Protein AF-G0U654-F1 (afdb_monomer)

Secondary structure (DSSP, 8-state):
--HHHHHHHHHHHHHHHHHHHHHEEE-TTS-EEEHHHHHHHHHHHHHHHHHHHHHHS-PPPPHHHHHHHHHHHTHHHHHHHHHHHHHHHTTTT------PPPHHHHTS-HHHHHHHHHHHHHHHHHHHHHHHHHHSSPPPTTGGGGGHHHHHHHHHHHHHHHHT------------------------------------------------PPP---PPP----------------------------------------SS--GGGS-HHHHHHHHHHHHHHHHHHHHHHHHHHSS---TTGGGGGHHHHHHHHHHHHHHHHHHHHHTTSSSS--------------

Mean predicted aligned error: 18.63 Å

InterPro domains:
  IPR039102 Protein FAM13 [PTHR15904] (139-322)
  IPR059029 FAM13A-like domain [PF26116] (269-322)

Foldseek 3Di:
DPPVVVVVVVVVVVVVVVVQVVQWDQDPVRDTDGPVVVVVVVVVVVVVVVVCCVVPNDDDQALVNLLVVLCVVCVPVLVQQVVQVVVCVVVVPDPPPDPDQRPSCPPPDLVRLVVVLVVLVVSVVVSQVSVCVVPVDGDDPVNCVSVVSSVVSSVSSVVVNVVPPPDDDPPPPPPDDDDDDDDDDDDDDDDDDDDDDDDDDDDPDPDDDPDDDDDDDDDDDDDDDDDDDDDDDDDDDDDPPPPPPDPPPPPPVPPVVVPLDPDDQLLNDDLVRLVVSLVSLVVVVVVLQVVCCVVPVDGDDPVNCPVVVVSVVSNVRSVVSNVVVVVVVVPPPPPPPPDDDDPDDDDDD

Organism: Trypanosoma vivax (strain Y486) (NCBI:txid1055687)

Structure (mmCIF, N/CA/C/O backbone):
data_AF-G0U654-F1
#
_entry.id   AF-G0U654-F1
#
loop_
_atom_site.group_PDB
_atom_site.id
_atom_site.type_symbol
_atom_site.label_atom_id
_atom_site.label_alt_id
_atom_site.label_comp_id
_atom_site.label_asym_id
_atom_site.label_entity_id
_atom_site.label_seq_id
_atom_site.pdbx_PDB_ins_code
_atom_site.Cartn_x
_atom_site.Cartn_y
_atom_site.Cartn_z
_atom_site.occupancy
_atom_site.B_iso_or_equiv
_atom_site.auth_seq_id
_atom_site.auth_comp_id
_atom_site.auth_asym_id
_atom_site.auth_atom_id
_atom_site.pdbx_PDB_model_num
ATOM 1 N N . MET A 1 1 ? -25.735 0.071 78.508 1.00 72.62 1 MET A N 1
ATOM 2 C CA . MET A 1 1 ? -25.720 -0.246 77.071 1.00 72.62 1 MET A CA 1
ATOM 3 C C . MET A 1 1 ? -25.453 -1.723 76.977 1.00 72.62 1 MET A C 1
ATOM 5 O O . MET A 1 1 ? -24.446 -2.158 77.528 1.00 72.62 1 MET A O 1
ATOM 9 N N . ASP A 1 2 ? -26.394 -2.468 76.415 1.00 95.44 2 ASP A N 1
ATOM 10 C CA . ASP A 1 2 ? -26.222 -3.896 76.178 1.00 95.44 2 ASP A CA 1
ATOM 11 C C . ASP A 1 2 ? -25.127 -4.071 75.104 1.00 95.44 2 ASP A C 1
ATOM 13 O O . ASP A 1 2 ? -25.149 -3.337 74.108 1.00 95.44 2 ASP A O 1
ATOM 17 N N . PRO A 1 3 ? -24.110 -4.930 75.293 1.00 93.69 3 PRO A N 1
ATOM 18 C CA . PRO A 1 3 ? -23.119 -5.213 74.251 1.00 93.69 3 PRO A CA 1
ATOM 19 C C . PRO A 1 3 ? -23.750 -5.625 72.913 1.00 93.69 3 PRO A C 1
ATOM 21 O O . PRO A 1 3 ? -23.197 -5.293 71.862 1.00 93.69 3 PRO A O 1
ATOM 24 N N . ASP A 1 4 ? -24.915 -6.274 72.942 1.00 95.12 4 ASP A N 1
ATOM 25 C CA . ASP A 1 4 ? -25.627 -6.680 71.732 1.00 95.12 4 ASP A CA 1
ATOM 26 C C . ASP A 1 4 ? -26.162 -5.467 70.950 1.00 95.12 4 ASP A C 1
ATOM 28 O O . ASP A 1 4 ? -26.005 -5.404 69.729 1.00 95.12 4 ASP A O 1
ATOM 32 N N . ASP A 1 5 ? -26.680 -4.441 71.635 1.00 95.88 5 ASP A N 1
ATOM 33 C CA . ASP A 1 5 ? -27.145 -3.199 70.998 1.00 95.88 5 ASP A CA 1
ATOM 34 C C . ASP A 1 5 ? -25.999 -2.451 70.297 1.00 95.88 5 ASP A C 1
ATOM 36 O O . ASP A 1 5 ? -26.171 -1.920 69.196 1.00 95.88 5 ASP A O 1
ATOM 40 N N . LEU A 1 6 ? -24.805 -2.437 70.905 1.00 95.88 6 LEU A N 1
ATOM 41 C CA . LEU A 1 6 ? -23.610 -1.828 70.310 1.00 95.88 6 LEU A CA 1
ATOM 42 C C . LEU A 1 6 ? -23.158 -2.577 69.051 1.00 95.88 6 LEU A C 1
ATOM 44 O O . LEU A 1 6 ? -22.754 -1.944 68.073 1.00 95.88 6 LEU A O 1
ATOM 48 N N . LEU A 1 7 ? -23.246 -3.910 69.054 1.00 96.44 7 LEU A N 1
ATOM 49 C CA . LEU A 1 7 ? -22.912 -4.732 67.894 1.00 96.44 7 LEU A CA 1
ATOM 50 C C . LEU A 1 7 ? -23.903 -4.502 66.747 1.00 96.44 7 LEU A C 1
ATOM 52 O O . LEU A 1 7 ? -23.478 -4.291 65.610 1.00 96.44 7 LEU A O 1
ATOM 56 N N . PHE A 1 8 ? -25.208 -4.486 67.035 1.00 96.94 8 PHE A N 1
ATOM 57 C CA . PHE A 1 8 ? -26.237 -4.185 66.037 1.00 96.94 8 PHE A CA 1
ATOM 58 C C . PHE A 1 8 ? -26.074 -2.777 65.458 1.00 96.94 8 PHE A C 1
ATOM 60 O O . PHE A 1 8 ? -26.167 -2.598 64.242 1.00 96.94 8 PHE A O 1
ATOM 67 N N . GLN A 1 9 ? -25.763 -1.787 66.297 1.00 96.44 9 GLN A N 1
ATOM 68 C CA . GLN A 1 9 ? -25.509 -0.421 65.846 1.00 96.44 9 GLN A CA 1
ATOM 69 C C . GLN A 1 9 ? -24.265 -0.332 64.950 1.00 96.44 9 GLN A C 1
ATOM 71 O O . GLN A 1 9 ? -24.316 0.301 63.894 1.00 96.44 9 GLN A O 1
ATOM 76 N N . ALA A 1 10 ? -23.164 -0.986 65.329 1.00 96.69 10 ALA A N 1
ATOM 77 C CA . ALA A 1 10 ? -21.945 -1.026 64.523 1.00 96.69 10 ALA A CA 1
ATOM 78 C C . ALA A 1 10 ? -22.170 -1.736 63.177 1.00 96.69 10 ALA A C 1
ATOM 80 O O . ALA A 1 10 ? -21.691 -1.275 62.136 1.00 96.69 10 ALA A O 1
ATOM 81 N N . ALA A 1 11 ? -22.940 -2.827 63.173 1.00 96.69 11 ALA A N 1
ATOM 82 C CA . ALA A 1 11 ? -23.316 -3.534 61.954 1.00 96.69 11 ALA A CA 1
ATOM 83 C C . ALA A 1 11 ? -24.163 -2.650 61.025 1.00 96.69 11 ALA A C 1
ATOM 85 O O . ALA A 1 11 ? -23.853 -2.551 59.838 1.00 96.69 11 ALA A O 1
ATOM 86 N N . ALA A 1 12 ? -25.169 -1.949 61.558 1.00 96.56 12 ALA A N 1
ATOM 87 C CA . ALA A 1 12 ? -26.004 -1.030 60.783 1.00 96.56 12 ALA A CA 1
ATOM 88 C C . ALA A 1 12 ? -25.178 0.101 60.146 1.00 96.56 12 ALA A C 1
ATOM 90 O O . ALA A 1 12 ? -25.258 0.320 58.940 1.00 96.56 12 ALA A O 1
ATOM 91 N N . GLN A 1 13 ? -24.297 0.744 60.921 1.00 96.94 13 GLN A N 1
ATOM 92 C CA . GLN A 1 13 ? -23.394 1.786 60.410 1.00 96.94 13 GLN A CA 1
ATOM 93 C C . GLN A 1 13 ? -22.459 1.265 59.313 1.00 96.94 13 GLN A C 1
ATOM 95 O O . GLN A 1 13 ? -22.188 1.964 58.337 1.00 96.94 13 GLN A O 1
ATOM 100 N N . THR A 1 14 ? -21.979 0.028 59.453 1.00 96.50 14 THR A N 1
ATOM 101 C CA . THR A 1 14 ? -21.130 -0.611 58.442 1.00 96.50 14 THR A CA 1
ATOM 102 C C . THR A 1 14 ? -21.908 -0.872 57.152 1.00 96.50 14 THR A C 1
ATOM 104 O O . THR A 1 14 ? -21.392 -0.606 56.068 1.00 96.50 14 THR A O 1
ATOM 107 N N . ILE A 1 15 ? -23.155 -1.343 57.242 1.00 97.25 15 ILE A N 1
ATOM 108 C CA . ILE A 1 15 ? -24.023 -1.573 56.076 1.00 97.25 15 ILE A CA 1
ATOM 109 C C . ILE A 1 15 ? -24.313 -0.259 55.343 1.00 97.25 15 ILE A C 1
ATOM 111 O O . ILE A 1 15 ? -24.215 -0.218 54.113 1.00 97.25 15 ILE A O 1
ATOM 115 N N . ASP A 1 16 ? -24.601 0.819 56.071 1.00 96.88 16 ASP A N 1
ATOM 116 C CA . ASP A 1 16 ? -24.837 2.142 55.484 1.00 96.88 16 ASP A CA 1
ATOM 117 C C . ASP A 1 16 ? -23.575 2.683 54.797 1.00 96.88 16 ASP A C 1
ATOM 119 O O . ASP A 1 16 ? -23.632 3.134 53.649 1.00 96.88 16 ASP A O 1
ATOM 123 N N . ALA A 1 17 ? -22.412 2.566 55.448 1.00 95.06 17 ALA A N 1
ATOM 124 C CA . ALA A 1 17 ? -21.131 2.975 54.874 1.00 95.06 17 ALA A CA 1
ATOM 125 C C . ALA A 1 17 ? -20.788 2.183 53.599 1.00 95.06 17 ALA A C 1
ATOM 127 O O . ALA A 1 17 ? -20.350 2.759 52.597 1.00 95.06 17 ALA A O 1
ATOM 128 N N . LEU A 1 18 ? -21.035 0.868 53.597 1.00 96.06 18 LEU A N 1
ATOM 129 C CA . LEU A 1 18 ? -20.833 0.018 52.424 1.00 96.06 18 LEU A CA 1
ATOM 130 C C . LEU A 1 18 ? -21.793 0.397 51.292 1.00 96.06 18 LEU A C 1
ATOM 132 O O . LEU A 1 18 ? -21.342 0.604 50.165 1.00 96.06 18 LEU A O 1
ATOM 136 N N . SER A 1 19 ? -23.081 0.573 51.587 1.00 96.06 19 SER A N 1
ATOM 137 C CA . SER A 1 19 ? -24.102 0.981 50.610 1.00 96.06 19 SER A CA 1
ATOM 138 C C . SER A 1 19 ? -23.785 2.346 49.984 1.00 96.06 19 SER A C 1
ATOM 140 O O . SER A 1 19 ? -23.937 2.550 48.774 1.00 96.06 19 SER A O 1
ATOM 142 N N . PHE A 1 20 ? -23.255 3.277 50.781 1.00 95.06 20 PHE A N 1
ATOM 143 C CA . PHE A 1 20 ? -22.772 4.564 50.293 1.00 95.06 20 PHE A CA 1
ATOM 144 C C . PHE A 1 20 ? -21.580 4.403 49.340 1.00 95.06 20 PHE A C 1
ATOM 146 O O . PHE A 1 20 ? -21.608 4.928 48.229 1.00 95.06 20 PHE A O 1
ATOM 153 N N . SER A 1 21 ? -20.565 3.615 49.710 1.00 94.25 21 SER A N 1
ATOM 154 C CA . SER A 1 21 ? -19.377 3.374 48.868 1.00 94.25 21 SER A CA 1
ATOM 155 C C . SER A 1 21 ? -19.665 2.605 47.564 1.00 94.25 21 SER A C 1
ATOM 157 O O . SER A 1 21 ? -18.920 2.712 46.581 1.00 94.25 21 SER A O 1
ATOM 159 N N . GLN A 1 22 ? -20.766 1.848 47.525 1.00 95.69 22 GLN A N 1
ATOM 160 C CA . GLN A 1 22 ? -21.249 1.177 46.316 1.00 95.69 22 GLN A CA 1
ATOM 161 C C . GLN A 1 22 ? -21.843 2.155 45.305 1.00 95.69 22 GLN A C 1
ATOM 163 O O . GLN A 1 22 ? -21.740 1.923 44.105 1.00 95.69 22 GLN A O 1
ATOM 168 N N . THR A 1 23 ? -22.452 3.244 45.770 1.00 96.00 23 THR A N 1
ATOM 169 C CA . THR A 1 23 ? -23.161 4.212 44.921 1.00 96.00 23 THR A CA 1
ATOM 170 C C . THR A 1 23 ? -22.378 5.498 44.697 1.00 96.00 23 THR A C 1
ATOM 172 O O . THR A 1 23 ? -22.639 6.201 43.722 1.00 96.00 23 THR A O 1
ATOM 175 N N . HIS A 1 24 ? -21.394 5.788 45.548 1.00 97.75 24 HIS A N 1
ATOM 176 C CA . HIS A 1 24 ? -20.594 7.003 45.509 1.00 97.75 24 HIS A CA 1
ATOM 177 C C . HIS A 1 24 ? -19.100 6.699 45.393 1.00 97.75 24 HIS A C 1
ATOM 179 O O . HIS A 1 24 ? -18.612 5.640 45.788 1.00 97.75 24 HIS A O 1
ATOM 185 N N . VAL A 1 25 ? -18.365 7.651 44.832 1.00 96.19 25 VAL A N 1
ATOM 186 C CA . VAL A 1 25 ? -16.904 7.706 44.860 1.00 96.19 25 VAL A CA 1
ATOM 187 C C . VAL A 1 25 ? -16.527 8.961 45.622 1.00 96.19 25 VAL A C 1
ATOM 189 O O . VAL A 1 25 ? -17.052 10.037 45.340 1.00 96.19 25 VAL A O 1
ATOM 192 N N . ILE A 1 26 ? -15.633 8.807 46.592 1.00 95.69 26 ILE A N 1
ATOM 193 C CA . ILE A 1 26 ? -15.084 9.920 47.359 1.00 95.69 26 ILE A CA 1
ATOM 194 C C . ILE A 1 26 ? -13.806 10.370 46.650 1.00 95.69 26 ILE A C 1
ATOM 196 O O . ILE A 1 26 ? -12.918 9.554 46.400 1.00 95.69 26 ILE A O 1
ATOM 200 N N . ASP A 1 27 ? -13.737 11.642 46.265 1.00 95.38 27 ASP A N 1
ATOM 201 C CA . ASP A 1 27 ? -12.539 12.217 45.653 1.00 95.38 27 ASP A CA 1
ATOM 202 C C . ASP A 1 27 ? -11.467 12.582 46.699 1.00 95.38 27 ASP A C 1
ATOM 204 O O . ASP A 1 27 ? -11.635 12.383 47.904 1.00 95.38 27 ASP A O 1
ATOM 208 N N . ARG A 1 28 ? -10.322 13.102 46.236 1.00 95.19 28 ARG A N 1
ATOM 209 C CA . ARG A 1 28 ? -9.209 13.502 47.118 1.00 95.19 28 ARG A CA 1
ATOM 210 C C . ARG A 1 28 ? -9.560 14.663 48.056 1.00 95.19 28 ARG A C 1
ATOM 212 O O . ARG A 1 28 ? -8.890 14.817 49.071 1.00 95.19 28 ARG A O 1
ATOM 219 N N . ASP A 1 29 ? -10.608 15.421 47.742 1.00 96.31 29 ASP A N 1
ATOM 220 C CA . ASP A 1 29 ? -11.112 16.532 48.552 1.00 96.31 29 ASP A CA 1
ATOM 221 C C . ASP A 1 29 ? -12.253 16.081 49.481 1.00 96.31 29 ASP A C 1
ATOM 223 O O . ASP A 1 29 ? -12.979 16.909 50.036 1.00 96.31 29 ASP A O 1
ATOM 227 N N . PHE A 1 30 ? -12.419 14.763 49.653 1.00 94.50 30 PHE A N 1
ATOM 228 C CA . PHE A 1 30 ? -13.460 14.126 50.458 1.00 94.50 30 PHE A CA 1
ATOM 229 C C . PHE A 1 30 ? -14.892 14.464 50.015 1.00 94.50 30 PHE A C 1
ATOM 231 O O . PHE A 1 30 ? -15.836 14.346 50.799 1.00 94.50 30 PHE A O 1
ATOM 238 N N . ARG A 1 31 ? -15.095 14.856 48.752 1.00 94.81 31 ARG A N 1
ATOM 239 C CA . ARG A 1 31 ? -16.432 15.060 48.186 1.00 94.81 31 ARG A CA 1
ATOM 240 C C . ARG A 1 31 ? -16.940 13.746 47.622 1.00 94.81 31 ARG A C 1
ATOM 242 O O . ARG A 1 31 ? -16.239 13.050 46.890 1.00 94.81 31 ARG A O 1
ATOM 249 N N . ALA A 1 32 ? -18.182 13.419 47.948 1.00 95.56 32 ALA A N 1
ATOM 250 C CA . ALA A 1 32 ? -18.843 12.243 47.416 1.00 95.56 32 ALA A CA 1
ATOM 251 C C . ALA A 1 32 ? -19.591 12.580 46.127 1.00 95.56 32 ALA A C 1
ATOM 253 O O . ALA A 1 32 ? -20.461 13.451 46.108 1.00 95.56 32 ALA A O 1
ATOM 254 N N . HIS A 1 33 ? -19.287 11.844 45.066 1.00 96.50 33 HIS A N 1
ATOM 255 C CA . HIS A 1 33 ? -19.972 11.935 43.781 1.00 96.50 33 HIS A CA 1
ATOM 256 C C . HIS A 1 33 ? -20.696 10.629 43.505 1.00 96.50 33 HIS A C 1
ATOM 258 O O . HIS A 1 33 ? -20.122 9.558 43.696 1.00 96.50 33 HIS A O 1
ATOM 264 N N . SER A 1 34 ? -21.932 10.696 43.015 1.00 97.06 34 SER A N 1
ATOM 265 C CA . SER A 1 34 ? -22.626 9.493 42.551 1.00 97.06 34 SER A CA 1
ATOM 266 C C . SER A 1 34 ? -21.844 8.850 41.401 1.00 97.06 34 SER A C 1
ATOM 268 O O . SER A 1 34 ? -21.460 9.526 40.440 1.00 97.06 34 SER A O 1
ATOM 270 N N . ARG A 1 35 ? -21.633 7.532 41.471 1.00 95.75 35 ARG A N 1
ATOM 271 C CA . ARG A 1 35 ? -20.994 6.743 40.408 1.00 95.75 35 ARG A CA 1
ATOM 272 C C . ARG A 1 35 ? -21.697 6.923 39.069 1.00 95.75 35 ARG A C 1
ATOM 274 O O . ARG A 1 35 ? -21.021 7.097 38.064 1.00 95.75 35 ARG A O 1
ATOM 281 N N . ALA A 1 36 ? -23.029 6.993 39.070 1.00 94.44 36 ALA A N 1
ATOM 282 C CA . ALA A 1 36 ? -23.814 7.217 37.858 1.00 94.44 36 ALA A CA 1
ATOM 283 C C . ALA A 1 36 ? -23.439 8.537 37.161 1.00 94.44 36 ALA A C 1
ATOM 285 O O . ALA A 1 36 ? -23.290 8.578 35.941 1.00 94.44 36 ALA A O 1
ATOM 286 N N . THR A 1 37 ? -23.216 9.604 37.934 1.00 95.81 37 THR A N 1
ATOM 287 C CA . THR A 1 37 ? -22.768 10.897 37.401 1.00 95.81 37 THR A CA 1
ATOM 288 C C . THR A 1 37 ? -21.361 10.795 36.816 1.00 95.81 37 THR A C 1
ATOM 290 O O . THR A 1 37 ? -21.130 11.261 35.702 1.00 95.81 37 THR A O 1
ATOM 293 N N . ILE A 1 38 ? -20.426 10.147 37.521 1.00 95.44 38 ILE A N 1
ATOM 294 C CA . ILE A 1 38 ? -19.055 9.940 37.025 1.00 95.44 38 ILE A CA 1
ATOM 295 C C . ILE A 1 38 ? -19.066 9.145 35.716 1.00 95.44 38 ILE A C 1
ATOM 297 O O . ILE A 1 38 ? -18.394 9.527 34.755 1.00 95.44 38 ILE A O 1
ATOM 301 N N . ASP A 1 39 ? -19.836 8.064 35.654 1.00 94.00 39 ASP A N 1
ATOM 302 C CA . ASP A 1 39 ? -19.919 7.214 34.470 1.00 94.00 39 ASP A CA 1
ATOM 303 C C . ASP A 1 39 ? -20.581 7.946 33.298 1.00 94.00 39 ASP A C 1
ATOM 305 O O . ASP A 1 39 ? -20.103 7.842 32.167 1.00 94.00 39 ASP A O 1
ATOM 309 N N . SER A 1 40 ? -21.597 8.775 33.562 1.00 96.19 40 SER A N 1
ATOM 310 C CA . SER A 1 40 ? -22.190 9.665 32.558 1.00 96.19 40 SER A CA 1
ATOM 311 C C . SER A 1 40 ? -21.166 10.656 31.999 1.00 96.19 40 SER A C 1
ATOM 313 O O . SER A 1 40 ? -21.094 10.843 30.784 1.00 96.19 40 SER A O 1
ATOM 315 N N . VAL A 1 41 ? -20.340 11.270 32.853 1.00 96.62 41 VAL A N 1
ATOM 316 C CA . VAL A 1 41 ? -19.285 12.202 32.420 1.00 96.62 41 VAL A CA 1
ATOM 317 C C . VAL A 1 41 ? -18.224 11.479 31.594 1.00 96.62 41 VAL A C 1
ATOM 319 O O . VAL A 1 41 ? -17.853 11.957 30.525 1.00 96.62 41 VAL A O 1
ATOM 322 N N . ARG A 1 42 ? -17.773 10.296 32.023 1.00 95.69 42 ARG A N 1
ATOM 323 C CA . ARG A 1 42 ? -16.818 9.475 31.258 1.00 95.69 42 ARG A CA 1
ATOM 324 C C . ARG A 1 42 ? -17.389 9.039 29.912 1.00 95.69 42 ARG A C 1
ATOM 326 O O . ARG A 1 42 ? -16.668 9.008 28.917 1.00 95.69 42 ARG A O 1
ATOM 333 N N . SER A 1 43 ? -18.677 8.702 29.869 1.00 95.75 43 SER A N 1
ATOM 334 C CA . SER A 1 43 ? -19.377 8.376 28.627 1.00 95.75 43 SER A CA 1
ATOM 335 C C . SER A 1 43 ? -19.379 9.567 27.672 1.00 95.75 43 SER A C 1
ATOM 337 O O . SER A 1 43 ? -18.953 9.423 26.528 1.00 95.75 43 SER A O 1
ATOM 339 N N . LEU A 1 44 ? -19.748 10.754 28.162 1.00 97.69 44 LEU A N 1
ATOM 340 C CA . LEU A 1 44 ? -19.742 11.985 27.374 1.00 97.69 44 LEU A CA 1
ATOM 341 C C . LEU A 1 44 ? -18.335 12.348 26.880 1.00 97.69 44 LEU A C 1
ATOM 343 O O . LEU A 1 44 ? -18.171 12.734 25.728 1.00 97.69 44 LEU A O 1
ATOM 347 N N . GLN A 1 45 ? -17.309 12.194 27.717 1.00 97.19 45 GLN A N 1
ATOM 348 C CA . GLN A 1 45 ? -15.919 12.446 27.327 1.00 97.19 45 GLN A CA 1
ATOM 349 C C . GLN A 1 45 ? -15.457 11.506 26.208 1.00 97.19 45 GLN A C 1
ATOM 351 O O . GLN A 1 45 ? -14.812 11.954 25.261 1.00 97.19 45 GLN A O 1
ATOM 356 N N . ARG A 1 46 ? -15.807 10.214 26.283 1.00 96.56 46 ARG A N 1
ATOM 357 C CA . ARG A 1 46 ? -15.532 9.257 25.200 1.00 96.56 46 ARG A CA 1
ATOM 358 C C . ARG A 1 46 ? -16.272 9.631 23.924 1.00 96.56 46 ARG A C 1
ATOM 360 O O . ARG A 1 46 ? -15.671 9.612 22.861 1.00 96.56 46 ARG A O 1
ATOM 367 N N . GLU A 1 47 ? -17.537 10.018 24.026 1.00 97.75 47 GLU A N 1
ATOM 368 C CA . GLU A 1 47 ? -18.318 10.452 22.869 1.00 97.75 47 GLU A CA 1
ATOM 369 C C . GLU A 1 47 ? -17.734 11.714 22.221 1.00 97.75 47 GLU A C 1
ATOM 371 O O . GLU A 1 47 ? -17.582 11.768 21.004 1.00 97.75 47 GLU A O 1
ATOM 376 N N . GLN A 1 48 ? -17.356 12.719 23.015 1.00 97.69 48 GLN A N 1
ATOM 377 C CA . GLN A 1 48 ? -16.712 13.930 22.506 1.00 97.69 48 GLN A CA 1
ATOM 378 C C . GLN A 1 48 ? -15.383 13.615 21.824 1.00 97.69 48 GLN A C 1
ATOM 380 O O . GLN A 1 48 ? -15.129 14.131 20.738 1.00 97.69 48 GLN A O 1
ATOM 385 N N . ARG A 1 49 ? -14.563 12.742 22.419 1.00 95.75 49 ARG A N 1
ATOM 386 C CA . ARG A 1 49 ? -13.322 12.279 21.797 1.00 95.75 49 ARG A CA 1
ATOM 387 C C . ARG A 1 49 ? -13.591 11.561 20.478 1.00 95.75 49 ARG A C 1
ATOM 389 O O . ARG A 1 49 ? -12.965 11.913 19.491 1.00 95.75 49 ARG A O 1
ATOM 396 N N . ASN A 1 50 ? -14.567 10.654 20.438 1.00 95.06 50 ASN A N 1
ATOM 397 C CA . ASN A 1 50 ? -14.958 9.968 19.208 1.00 95.06 50 ASN A CA 1
ATOM 398 C C . ASN A 1 50 ? -15.404 10.963 18.134 1.00 95.06 50 ASN A C 1
ATOM 400 O O . ASN A 1 50 ? -14.937 10.880 17.012 1.00 95.06 50 ASN A O 1
ATOM 404 N N . ARG A 1 51 ? -16.216 11.972 18.472 1.00 96.25 51 ARG A N 1
ATOM 405 C CA . ARG A 1 51 ? -16.615 13.015 17.509 1.00 96.25 51 ARG A CA 1
ATOM 406 C C . ARG A 1 51 ? -15.421 13.816 16.991 1.00 96.25 51 ARG A C 1
ATOM 408 O O . ARG A 1 51 ? -15.403 14.187 15.819 1.00 96.25 51 ARG A O 1
ATOM 415 N N . VAL A 1 52 ? -14.448 14.113 17.852 1.00 95.88 52 VAL A N 1
ATOM 416 C CA . VAL A 1 52 ? -13.213 14.802 17.452 1.00 95.88 52 VAL A CA 1
ATOM 417 C C . VAL A 1 52 ? -12.380 13.913 16.537 1.00 95.88 52 VAL A C 1
ATOM 419 O O . VAL A 1 52 ? -11.946 14.396 15.499 1.00 95.88 52 VAL A O 1
ATOM 422 N N . ASP A 1 53 ? -12.212 12.636 16.865 1.00 91.00 53 ASP A N 1
ATOM 423 C CA . ASP A 1 53 ? -11.471 11.678 16.043 1.00 91.00 53 ASP A CA 1
ATOM 424 C C . ASP A 1 53 ? -12.193 11.413 14.705 1.00 91.00 53 ASP A C 1
ATOM 426 O O . ASP A 1 53 ? -11.559 11.373 13.656 1.00 91.00 53 ASP A O 1
ATOM 430 N N . ASP A 1 54 ? -13.523 11.363 14.688 1.00 89.31 54 ASP A N 1
ATOM 431 C CA . ASP A 1 54 ? -14.313 11.220 13.461 1.00 89.31 54 ASP A CA 1
ATOM 432 C C . ASP A 1 54 ? -14.216 12.472 12.570 1.00 89.31 54 ASP A C 1
ATOM 434 O O . ASP A 1 54 ? -14.161 12.384 11.342 1.00 89.31 54 ASP A O 1
ATOM 438 N N . THR A 1 55 ? -14.182 13.665 13.175 1.00 93.94 55 THR A N 1
ATOM 439 C CA . THR A 1 55 ? -14.176 14.934 12.426 1.00 93.94 55 THR A CA 1
ATOM 440 C C . THR A 1 55 ? -12.768 15.337 11.982 1.00 93.94 55 THR A C 1
ATOM 442 O O . THR A 1 55 ? -12.565 15.769 10.839 1.00 93.94 55 THR A O 1
ATOM 445 N N . TYR A 1 56 ? -11.800 15.199 12.884 1.00 92.69 56 TYR A N 1
ATOM 446 C CA . TYR A 1 56 ? -10.442 15.745 12.803 1.00 92.69 56 TYR A CA 1
ATOM 447 C C . TYR A 1 56 ? -9.349 14.694 12.993 1.00 92.69 56 TYR A C 1
ATOM 449 O O . TYR A 1 56 ? -8.169 15.047 12.981 1.00 92.69 56 TYR A O 1
ATOM 457 N N . GLY A 1 57 ? -9.706 13.426 13.190 1.00 90.88 57 GLY A N 1
ATOM 458 C CA . GLY A 1 57 ? -8.727 12.360 13.316 1.00 90.88 57 GLY A CA 1
ATOM 459 C C . GLY A 1 57 ? -7.922 12.158 12.033 1.00 90.88 57 GLY A C 1
ATOM 460 O O . GLY A 1 57 ? -8.182 12.801 11.008 1.00 90.88 57 GLY A O 1
ATOM 461 N N . PRO A 1 58 ? -6.914 11.271 12.083 1.00 88.12 58 PRO A N 1
ATOM 462 C CA . PRO A 1 58 ? -6.030 11.003 10.959 1.00 88.12 58 PRO A CA 1
ATOM 463 C C . PRO A 1 58 ? -6.846 10.579 9.740 1.00 88.12 58 PRO A C 1
ATOM 465 O O . PRO A 1 58 ? -7.334 9.453 9.651 1.00 88.12 58 PRO A O 1
ATOM 468 N N . ARG A 1 59 ? -7.022 11.499 8.791 1.00 87.25 59 ARG A N 1
ATOM 469 C CA . ARG A 1 59 ? -7.648 11.170 7.518 1.00 87.25 59 ARG A CA 1
ATOM 470 C C . ARG A 1 59 ? -6.629 10.414 6.688 1.00 87.25 59 ARG A C 1
ATOM 472 O O . ARG A 1 59 ? -5.467 10.818 6.622 1.00 87.25 59 ARG A O 1
ATOM 479 N N . ASN A 1 60 ? -7.078 9.343 6.040 1.00 87.00 60 ASN A N 1
ATOM 480 C CA . ASN A 1 60 ? -6.269 8.703 5.013 1.00 87.00 60 ASN A CA 1
ATOM 481 C C . ASN A 1 60 ? -5.859 9.785 4.005 1.00 87.00 60 ASN A C 1
ATOM 483 O O . ASN A 1 60 ? -6.719 10.567 3.579 1.00 87.00 60 ASN A O 1
ATOM 487 N N . PRO A 1 61 ? -4.561 9.903 3.687 1.00 91.19 61 PRO A N 1
ATOM 488 C CA . PRO A 1 61 ? -4.100 10.963 2.819 1.00 91.19 61 PRO A CA 1
ATOM 489 C C . PRO A 1 61 ? -4.749 10.764 1.450 1.00 91.19 61 PRO A C 1
ATOM 491 O O . PRO A 1 61 ? -4.608 9.715 0.824 1.00 91.19 61 PRO A O 1
ATOM 494 N N . THR A 1 62 ? -5.496 11.773 1.009 1.00 94.56 62 THR A N 1
ATOM 495 C CA . THR A 1 62 ? -6.099 11.791 -0.328 1.00 94.56 62 THR A CA 1
ATOM 496 C C . THR A 1 62 ? -5.018 11.627 -1.392 1.00 94.56 62 THR A C 1
ATOM 498 O O . THR A 1 62 ? -3.872 12.060 -1.202 1.00 94.56 62 THR A O 1
ATOM 501 N N . VAL A 1 63 ? -5.380 11.051 -2.533 1.00 96.31 63 VAL A N 1
ATOM 502 C CA . VAL A 1 63 ? -4.468 10.850 -3.667 1.00 96.31 63 VAL A CA 1
ATOM 503 C C . VAL A 1 63 ? -3.738 12.136 -4.042 1.00 96.31 63 VAL A C 1
ATOM 505 O O . VAL A 1 63 ? -2.523 12.119 -4.257 1.00 96.31 63 VAL A O 1
ATOM 508 N N . ASP A 1 64 ? -4.460 13.255 -4.050 1.00 96.50 64 ASP A N 1
ATOM 509 C CA . ASP A 1 64 ? -3.922 14.570 -4.389 1.00 96.50 64 ASP A CA 1
ATOM 510 C C . ASP A 1 64 ? -2.947 15.080 -3.326 1.00 96.50 64 ASP A C 1
ATOM 512 O O . ASP A 1 64 ? -1.898 15.624 -3.666 1.00 96.50 64 ASP A O 1
ATOM 516 N N . THR A 1 65 ? -3.225 14.852 -2.037 1.00 95.25 65 THR A N 1
ATOM 517 C CA . THR A 1 65 ? -2.284 15.223 -0.967 1.00 95.25 65 THR A CA 1
ATOM 518 C C . THR A 1 65 ? -0.990 14.420 -1.031 1.00 95.25 65 THR A C 1
ATOM 520 O O . THR A 1 65 ? 0.082 15.002 -0.874 1.00 95.25 65 THR A O 1
ATOM 523 N N . VAL A 1 66 ? -1.059 13.116 -1.328 1.00 96.31 66 VAL A N 1
ATOM 524 C CA . VAL A 1 66 ? 0.143 12.286 -1.506 1.00 96.31 66 VAL A CA 1
ATOM 525 C C . VAL A 1 66 ? 0.912 12.733 -2.750 1.00 96.31 66 VAL A C 1
ATOM 527 O O . VAL A 1 66 ? 2.135 12.853 -2.701 1.00 96.31 66 VAL A O 1
ATOM 530 N N . ALA A 1 67 ? 0.217 13.035 -3.853 1.00 97.19 67 ALA A N 1
ATOM 531 C CA . ALA A 1 67 ? 0.843 13.540 -5.074 1.00 97.19 67 ALA A CA 1
ATOM 532 C C . ALA A 1 67 ? 1.548 14.885 -4.841 1.00 97.19 67 ALA A C 1
ATOM 534 O O . ALA A 1 67 ? 2.711 15.049 -5.208 1.00 97.19 67 ALA A O 1
ATOM 535 N N . ALA A 1 68 ? 0.869 15.830 -4.189 1.00 97.00 68 ALA A N 1
ATOM 536 C CA . ALA A 1 68 ? 1.412 17.141 -3.858 1.00 97.00 68 ALA A CA 1
ATOM 537 C C . ALA A 1 68 ? 2.612 17.029 -2.911 1.00 97.00 68 ALA A C 1
ATOM 539 O O . ALA A 1 68 ? 3.632 17.679 -3.136 1.00 97.00 68 ALA A O 1
ATOM 540 N N . GLN A 1 69 ? 2.534 16.164 -1.894 1.00 97.25 69 GLN A N 1
ATOM 541 C CA . GLN A 1 69 ? 3.654 15.883 -0.997 1.00 97.25 69 GLN A CA 1
ATOM 542 C C . GLN A 1 69 ? 4.849 15.300 -1.758 1.00 97.25 69 GLN A C 1
ATOM 544 O O . GLN A 1 69 ? 5.993 15.678 -1.495 1.00 97.25 69 GLN A O 1
ATOM 549 N N . LEU A 1 70 ? 4.600 14.401 -2.710 1.00 97.31 70 LEU A N 1
ATOM 550 C CA . LEU A 1 70 ? 5.640 13.786 -3.525 1.00 97.31 70 LEU A CA 1
ATOM 551 C C . LEU A 1 70 ? 6.342 14.806 -4.428 1.00 97.31 70 LEU A C 1
ATOM 553 O O . LEU A 1 70 ? 7.570 14.857 -4.456 1.00 97.31 70 LEU A O 1
ATOM 557 N N . LEU A 1 71 ? 5.570 15.651 -5.113 1.00 97.50 71 LEU A N 1
ATOM 558 C CA . LEU A 1 71 ? 6.094 16.746 -5.931 1.00 97.50 71 LEU A CA 1
ATOM 559 C C . LEU A 1 71 ? 6.874 17.756 -5.085 1.00 97.50 71 LEU A C 1
ATOM 561 O O . LEU A 1 71 ? 7.957 18.176 -5.479 1.00 97.50 71 LEU A O 1
ATOM 565 N N . ALA A 1 72 ? 6.363 18.112 -3.904 1.00 97.56 72 ALA A N 1
ATOM 566 C CA . ALA A 1 72 ? 7.045 19.020 -2.989 1.00 97.56 72 ALA A CA 1
ATOM 567 C C . ALA A 1 72 ? 8.379 18.443 -2.488 1.00 97.56 72 ALA A C 1
ATOM 569 O O . ALA A 1 72 ? 9.369 19.171 -2.433 1.00 97.56 72 ALA A O 1
ATOM 570 N N . SER A 1 73 ? 8.417 17.143 -2.177 1.00 97.31 73 SER A N 1
ATOM 571 C CA . SER A 1 73 ? 9.619 16.461 -1.675 1.00 97.31 73 SER A CA 1
ATOM 572 C C . SER A 1 73 ? 10.754 16.432 -2.698 1.00 97.31 73 SER A C 1
ATOM 574 O O . SER A 1 73 ? 11.912 16.491 -2.303 1.00 97.31 73 SER A O 1
ATOM 576 N N . TYR A 1 74 ? 10.425 16.370 -3.993 1.00 97.06 74 TYR A N 1
ATOM 577 C CA . TYR A 1 74 ? 11.400 16.280 -5.088 1.00 97.06 74 TYR A CA 1
ATOM 578 C C . TYR A 1 74 ? 11.461 17.539 -5.959 1.00 97.06 74 TYR A C 1
ATOM 580 O O . TYR A 1 74 ? 11.965 17.507 -7.082 1.00 97.06 74 TYR A O 1
ATOM 588 N N . ARG A 1 75 ? 10.932 18.668 -5.473 1.00 97.19 75 ARG A N 1
ATOM 589 C CA . ARG A 1 75 ? 10.826 19.905 -6.258 1.00 97.19 75 ARG A CA 1
ATOM 590 C C . ARG A 1 75 ? 12.187 20.405 -6.753 1.00 97.19 75 ARG A C 1
ATOM 592 O O . ARG A 1 75 ? 12.274 20.915 -7.867 1.00 97.19 75 ARG A O 1
ATOM 599 N N . GLY A 1 76 ? 13.236 20.274 -5.939 1.00 95.75 76 GLY A N 1
ATOM 600 C CA . GLY A 1 76 ? 14.583 20.729 -6.295 1.00 95.75 76 GLY A CA 1
ATOM 601 C C . GLY A 1 76 ? 15.204 19.892 -7.412 1.00 95.75 76 GLY A C 1
ATOM 602 O O . GLY A 1 76 ? 15.729 20.427 -8.386 1.00 95.75 76 GLY A O 1
ATOM 603 N N . GLU A 1 77 ? 15.096 18.572 -7.304 1.00 95.56 77 GLU A N 1
ATOM 604 C CA . GLU A 1 77 ? 15.595 17.614 -8.286 1.00 95.56 77 GLU A CA 1
ATOM 605 C C . GLU A 1 77 ? 14.821 17.694 -9.601 1.00 95.56 77 GLU A C 1
ATOM 607 O O . GLU A 1 77 ? 15.421 17.590 -10.668 1.00 95.56 77 GLU A O 1
ATOM 612 N N . ILE A 1 78 ? 13.506 17.919 -9.531 1.00 95.44 78 ILE A N 1
ATOM 613 C CA . ILE A 1 78 ? 12.666 18.154 -10.708 1.00 95.44 78 ILE A CA 1
ATOM 614 C C . ILE A 1 78 ? 13.122 19.419 -11.442 1.00 95.44 78 ILE A C 1
ATOM 616 O O . ILE A 1 78 ? 13.370 19.350 -12.642 1.00 95.44 78 ILE A O 1
ATOM 620 N N . GLY A 1 79 ? 13.315 20.542 -10.741 1.00 95.62 79 GLY A N 1
ATOM 621 C CA . GLY A 1 79 ? 13.756 21.787 -11.384 1.00 95.62 79 GLY A CA 1
ATOM 622 C C . GLY A 1 79 ? 15.128 21.660 -12.057 1.00 95.62 79 GLY A C 1
ATOM 623 O O . GLY A 1 79 ? 15.348 22.160 -13.155 1.00 95.62 79 GLY A O 1
ATOM 624 N N . LEU A 1 80 ? 16.053 20.922 -11.444 1.00 93.56 80 LEU A N 1
ATOM 625 C CA . LEU A 1 80 ? 17.359 20.623 -12.038 1.00 93.56 80 LEU A CA 1
ATOM 626 C C . LEU A 1 80 ? 17.272 19.673 -13.253 1.00 93.56 80 LEU A C 1
ATOM 628 O O . LEU A 1 80 ? 18.101 19.762 -14.164 1.00 93.56 80 LEU A O 1
ATOM 632 N N . LEU A 1 81 ? 16.298 18.757 -13.274 1.00 92.44 81 LEU A N 1
ATOM 633 C CA . LEU A 1 81 ? 16.018 17.899 -14.429 1.00 92.44 81 LEU A CA 1
ATOM 634 C C . LEU A 1 81 ? 15.473 18.727 -15.605 1.00 92.44 81 LEU A C 1
ATOM 636 O O . LEU A 1 81 ? 15.914 18.534 -16.734 1.00 92.44 81 LEU A O 1
ATOM 640 N N . GLU A 1 82 ? 14.575 19.678 -15.337 1.00 93.31 82 GLU A N 1
ATOM 641 C CA . GLU A 1 82 ? 14.008 20.587 -16.346 1.00 93.31 82 GLU A CA 1
ATOM 642 C C . GLU A 1 82 ? 15.082 21.490 -16.964 1.00 93.31 82 GLU A C 1
ATOM 644 O O . GLU A 1 82 ? 15.210 21.531 -18.186 1.00 93.31 82 GLU A O 1
ATOM 649 N N . LEU A 1 83 ? 15.951 22.092 -16.143 1.00 92.88 83 LEU A N 1
ATOM 650 C CA . LEU A 1 83 ? 17.098 22.875 -16.628 1.00 92.88 83 LEU A CA 1
ATOM 651 C C . LEU A 1 83 ? 18.058 22.051 -17.504 1.00 92.88 83 LEU A C 1
ATOM 653 O O . LEU A 1 83 ? 18.703 22.588 -18.404 1.00 92.88 83 LEU A O 1
ATOM 657 N N . SER A 1 84 ? 18.169 20.743 -17.246 1.00 88.81 84 SER A N 1
ATOM 658 C CA . SER A 1 84 ? 18.985 19.849 -18.078 1.00 88.81 84 SER A CA 1
ATOM 659 C C . SER A 1 84 ? 18.341 19.617 -19.452 1.00 88.81 84 SER A C 1
ATOM 661 O O . SER A 1 84 ? 19.054 19.585 -20.452 1.00 88.81 84 SER A O 1
ATOM 663 N N . HIS A 1 85 ? 17.009 19.509 -19.513 1.00 89.31 85 HIS A N 1
ATOM 664 C CA . HIS A 1 85 ? 16.260 19.361 -20.765 1.00 89.31 85 HIS A CA 1
ATOM 665 C C . HIS A 1 85 ? 16.322 20.619 -21.642 1.00 89.31 85 HIS A C 1
ATOM 667 O O . HIS A 1 85 ? 16.573 20.507 -22.841 1.00 89.31 85 HIS A O 1
ATOM 673 N N . GLU A 1 86 ? 16.175 21.811 -21.054 1.00 88.75 86 GLU A N 1
ATOM 674 C CA . GLU A 1 86 ? 16.269 23.084 -21.794 1.00 88.75 86 GLU A CA 1
ATOM 675 C C . GLU A 1 86 ? 17.652 23.273 -22.451 1.00 88.75 86 GLU A C 1
ATOM 677 O O . GLU A 1 86 ? 17.777 23.812 -23.557 1.00 88.75 86 GLU A O 1
ATOM 682 N N . GLY A 1 87 ? 18.709 22.780 -21.798 1.00 83.38 87 GLY A N 1
ATOM 683 C CA . GLY A 1 87 ? 20.072 22.815 -22.329 1.00 83.38 87 GLY A CA 1
ATOM 684 C C . GLY A 1 87 ? 20.325 21.856 -23.500 1.00 83.38 87 GLY A C 1
ATOM 685 O O . GLY A 1 87 ? 21.163 22.160 -24.355 1.00 83.38 87 GLY A O 1
ATOM 686 N N . GLU A 1 88 ? 19.626 20.718 -23.563 1.00 80.81 88 GLU A N 1
ATOM 687 C CA . GLU A 1 88 ? 19.767 19.739 -24.653 1.00 80.81 88 GLU A CA 1
ATOM 688 C C . GLU A 1 88 ? 19.110 20.217 -25.950 1.00 80.81 88 GLU A C 1
ATOM 690 O O . GLU A 1 88 ? 19.715 20.085 -27.018 1.00 80.81 88 GLU A O 1
ATOM 695 N N . GLU A 1 89 ? 17.929 20.839 -25.877 1.00 81.25 89 GLU A N 1
ATOM 696 C CA . GLU A 1 89 ? 17.235 21.349 -27.071 1.00 81.25 89 GLU A CA 1
ATOM 697 C C . GLU A 1 89 ? 18.080 22.390 -27.818 1.00 81.25 89 GLU A C 1
ATOM 699 O O . GLU A 1 89 ? 18.160 22.379 -29.049 1.00 81.25 89 GLU A O 1
ATOM 704 N N . SER A 1 90 ? 18.815 23.219 -27.072 1.00 81.00 90 SER A N 1
ATOM 705 C CA . SER A 1 90 ? 19.703 24.244 -27.629 1.00 81.00 90 SER A CA 1
ATOM 706 C C . SER A 1 90 ? 21.018 23.693 -28.208 1.00 81.00 90 SER A C 1
ATOM 708 O O . SER A 1 90 ? 21.710 24.403 -28.939 1.00 81.00 90 SER A O 1
ATOM 710 N N . ARG A 1 91 ? 21.406 22.445 -27.896 1.00 69.94 91 ARG A N 1
ATOM 711 C CA . ARG A 1 91 ? 22.704 21.843 -28.281 1.00 69.94 91 ARG A CA 1
ATOM 712 C C . ARG A 1 91 ? 22.612 20.728 -29.325 1.00 69.94 91 ARG A C 1
ATOM 714 O O . ARG A 1 91 ? 23.644 20.144 -29.658 1.00 69.94 91 ARG A O 1
ATOM 721 N N . SER A 1 92 ? 21.435 20.488 -29.904 1.00 62.41 92 SER A N 1
ATOM 722 C CA . SER A 1 92 ? 21.189 19.426 -30.900 1.00 62.41 92 SER A CA 1
ATOM 723 C C . SER A 1 92 ? 22.020 19.509 -32.199 1.00 62.41 92 SER A C 1
ATOM 725 O O . SER A 1 92 ? 21.939 18.613 -33.035 1.00 62.41 92 SER A O 1
ATOM 727 N N . LEU A 1 93 ? 22.868 20.530 -32.364 1.00 75.12 93 LEU A N 1
ATOM 728 C CA . LEU A 1 93 ? 23.775 20.682 -33.507 1.00 75.12 93 LEU A CA 1
ATOM 729 C C . LEU A 1 93 ? 25.201 20.152 -33.272 1.00 75.12 93 LEU A C 1
ATOM 731 O O . LEU A 1 93 ? 26.026 20.247 -34.180 1.00 75.12 93 LEU A O 1
ATOM 735 N N . SER A 1 94 ? 25.524 19.596 -32.098 1.00 67.62 94 SER A N 1
ATOM 736 C CA . SER A 1 94 ? 26.866 19.054 -31.839 1.00 67.62 94 SER A CA 1
ATOM 737 C C . SER A 1 94 ? 26.899 17.521 -32.005 1.00 67.62 94 SER A C 1
ATOM 739 O O . SER A 1 94 ? 26.274 16.814 -31.217 1.00 67.62 94 SER A O 1
ATOM 741 N N . PRO A 1 95 ? 27.634 16.969 -32.991 1.00 74.50 95 PRO A N 1
ATOM 742 C CA . PRO A 1 95 ? 27.590 15.549 -33.373 1.00 74.50 95 PRO A CA 1
ATOM 743 C C . PRO A 1 95 ? 28.329 14.591 -32.417 1.00 74.50 95 PRO A C 1
ATOM 745 O O . PRO A 1 95 ? 28.517 13.418 -32.733 1.00 74.50 95 PRO A O 1
ATOM 748 N N . SER A 1 96 ? 28.766 15.058 -31.246 1.00 68.38 96 SER A N 1
ATOM 749 C CA . SER A 1 96 ? 29.434 14.207 -30.259 1.00 68.38 96 SER A CA 1
ATOM 750 C C . SER A 1 96 ? 28.377 13.561 -29.361 1.00 68.38 96 SER A C 1
ATOM 752 O O . SER A 1 96 ? 27.910 14.185 -28.413 1.00 68.38 96 SER A O 1
ATOM 754 N N . GLY A 1 97 ? 27.961 12.331 -29.688 1.00 69.88 97 GLY A N 1
ATOM 755 C CA . GLY A 1 97 ? 26.893 11.556 -29.028 1.00 69.88 97 GLY A CA 1
ATOM 756 C C . GLY A 1 97 ? 27.165 11.126 -27.577 1.00 69.88 97 GLY A C 1
ATOM 757 O O . GLY A 1 97 ? 26.802 10.021 -27.175 1.00 69.88 97 GLY A O 1
ATOM 758 N N . VAL A 1 98 ? 27.822 11.969 -26.782 1.00 75.50 98 VAL A N 1
ATOM 759 C CA . VAL A 1 98 ? 28.058 11.743 -25.358 1.00 75.50 98 VAL A CA 1
ATOM 760 C C . VAL A 1 98 ? 26.770 12.063 -24.601 1.00 75.50 98 VAL A C 1
ATOM 762 O O . VAL A 1 98 ? 26.410 13.226 -24.421 1.00 75.50 98 VAL A O 1
ATOM 765 N N . VAL A 1 99 ? 26.070 11.016 -24.155 1.00 69.44 99 VAL A N 1
ATOM 766 C CA . VAL A 1 99 ? 24.881 11.123 -23.298 1.00 69.44 99 VAL A CA 1
ATOM 767 C C . VAL A 1 99 ? 25.276 11.849 -22.013 1.00 69.44 99 VAL A C 1
ATOM 769 O O . VAL A 1 99 ? 25.992 11.308 -21.166 1.00 69.44 99 VAL A O 1
ATOM 772 N N . THR A 1 100 ? 24.848 13.102 -21.874 1.00 71.50 100 THR A N 1
ATOM 773 C CA . THR A 1 100 ? 25.200 13.911 -20.708 1.00 71.50 100 THR A CA 1
ATOM 774 C C . THR A 1 100 ? 24.357 13.438 -19.531 1.00 71.50 100 THR A C 1
ATOM 776 O O . THR A 1 100 ? 23.130 13.461 -19.568 1.00 71.50 100 THR A O 1
ATOM 779 N N . THR A 1 101 ? 25.013 12.954 -18.475 1.00 76.00 101 THR A N 1
ATOM 780 C CA . THR A 1 101 ? 24.303 12.545 -17.258 1.00 76.00 101 THR A CA 1
ATOM 781 C C . THR A 1 101 ? 23.656 13.781 -16.621 1.00 76.00 101 THR A C 1
ATOM 783 O O . THR A 1 101 ? 24.368 14.761 -16.394 1.00 76.00 101 THR A O 1
ATOM 786 N N . PRO A 1 102 ? 22.352 13.754 -16.287 1.00 78.75 102 PRO A N 1
ATOM 787 C CA . PRO A 1 102 ? 21.666 14.902 -15.699 1.00 78.75 102 PRO A CA 1
ATOM 788 C C . PRO A 1 102 ? 22.345 15.393 -14.420 1.00 78.75 102 PRO A C 1
ATOM 790 O O . PRO A 1 102 ? 22.737 14.591 -13.561 1.00 78.75 102 PRO A O 1
ATOM 793 N N . LEU A 1 103 ? 22.454 16.718 -14.280 1.00 85.06 103 LEU A N 1
ATOM 794 C CA . LEU A 1 103 ? 23.242 17.378 -13.231 1.00 85.06 103 LEU A CA 1
ATOM 795 C C . LEU A 1 103 ? 22.806 16.973 -11.815 1.00 85.06 103 LEU A C 1
ATOM 797 O O . LEU A 1 103 ? 23.657 16.791 -10.945 1.00 85.06 103 LEU A O 1
ATOM 801 N N . VAL A 1 104 ? 21.500 16.738 -11.618 1.00 84.12 104 VAL A N 1
ATOM 802 C CA . VAL A 1 104 ? 20.894 16.224 -10.370 1.00 84.12 104 VAL A CA 1
ATOM 803 C C . VAL A 1 104 ? 21.681 15.055 -9.799 1.00 84.12 104 VAL A C 1
ATOM 805 O O . VAL A 1 104 ? 21.924 14.956 -8.598 1.00 84.12 104 VAL A O 1
ATOM 808 N N . MET A 1 105 ? 22.076 14.143 -10.682 1.00 87.62 105 MET A N 1
ATOM 809 C CA . MET A 1 105 ? 22.665 12.885 -10.278 1.00 87.62 105 MET A CA 1
ATOM 810 C C . MET A 1 105 ? 24.184 12.937 -10.280 1.00 87.62 105 MET A C 1
ATOM 812 O O . MET A 1 105 ? 24.794 12.125 -9.593 1.00 87.62 105 MET A O 1
ATOM 816 N N . ALA A 1 106 ? 24.812 13.896 -10.962 1.00 89.06 106 ALA A N 1
ATOM 817 C CA . ALA A 1 106 ? 26.267 13.992 -11.058 1.00 89.06 106 ALA A CA 1
ATOM 818 C C . ALA A 1 106 ? 26.963 13.994 -9.679 1.00 89.06 106 ALA A C 1
ATOM 820 O O . ALA A 1 106 ? 27.995 13.348 -9.519 1.00 89.06 106 ALA A O 1
ATOM 821 N N . GLY A 1 107 ? 26.357 14.622 -8.662 1.00 90.62 107 GLY A N 1
ATOM 822 C CA . GLY A 1 107 ? 26.901 14.678 -7.298 1.00 90.62 107 GLY A CA 1
ATOM 823 C C . GLY A 1 107 ? 26.594 13.470 -6.398 1.00 90.62 107 GLY A C 1
ATOM 824 O O . GLY A 1 107 ? 27.168 13.341 -5.315 1.00 90.62 107 GLY A O 1
ATOM 825 N N . MET A 1 108 ? 25.688 12.570 -6.793 1.00 94.06 108 MET A N 1
ATOM 826 C CA . MET A 1 108 ? 25.302 11.435 -5.947 1.00 94.06 108 MET A CA 1
ATOM 827 C C . MET A 1 108 ? 26.238 10.243 -6.160 1.00 94.06 108 MET A C 1
ATOM 829 O O . MET A 1 108 ? 26.395 9.779 -7.289 1.00 94.06 108 MET A O 1
ATOM 833 N N . THR A 1 109 ? 26.787 9.679 -5.081 1.00 94.81 109 THR A N 1
ATOM 834 C CA . THR A 1 109 ? 27.515 8.397 -5.140 1.00 94.81 109 THR A CA 1
ATOM 835 C C . THR A 1 109 ? 26.590 7.260 -5.592 1.00 94.81 109 THR A C 1
ATOM 837 O O . THR A 1 109 ? 25.366 7.359 -5.474 1.00 94.81 109 THR A O 1
ATOM 840 N N . HIS A 1 110 ? 27.152 6.149 -6.085 1.00 94.31 110 HIS A N 1
ATOM 841 C CA . HIS A 1 110 ? 26.363 4.994 -6.542 1.00 94.31 110 HIS A CA 1
ATOM 842 C C . HIS A 1 110 ? 25.390 4.481 -5.459 1.00 94.31 110 HIS A C 1
ATOM 844 O O . HIS A 1 110 ? 24.207 4.278 -5.728 1.00 94.31 110 HIS A O 1
ATOM 850 N N . SER A 1 111 ? 25.859 4.366 -4.210 1.00 95.94 111 SER A N 1
ATOM 851 C CA . SER A 1 111 ? 25.029 3.956 -3.066 1.00 95.94 111 SER A CA 1
ATOM 852 C C . SER A 1 111 ? 23.889 4.946 -2.775 1.00 95.94 111 SER A C 1
ATOM 854 O O . SER A 1 111 ? 22.736 4.536 -2.617 1.00 95.94 111 SER A O 1
ATOM 856 N N . LYS A 1 112 ? 24.165 6.260 -2.807 1.00 96.00 112 LYS A N 1
ATOM 857 C CA . LYS A 1 112 ? 23.126 7.297 -2.660 1.00 96.00 112 LYS A CA 1
ATOM 858 C C . LYS A 1 112 ? 22.084 7.213 -3.778 1.00 96.00 112 LYS A C 1
ATOM 860 O O . LYS A 1 112 ? 20.892 7.281 -3.503 1.00 96.00 112 LYS A O 1
ATOM 865 N N . CYS A 1 113 ? 22.516 6.972 -5.015 1.00 95.62 113 CYS A N 1
ATOM 866 C CA . CYS A 1 113 ? 21.624 6.788 -6.159 1.00 95.62 113 CYS A CA 1
ATOM 867 C C . CYS A 1 113 ? 20.714 5.548 -5.999 1.00 95.62 113 CYS A C 1
ATOM 869 O O . CYS A 1 113 ? 19.524 5.600 -6.315 1.00 95.62 113 CYS A O 1
ATOM 871 N N . LEU A 1 114 ? 21.234 4.440 -5.450 1.00 95.88 114 LEU A N 1
ATOM 872 C CA . LEU A 1 114 ? 20.439 3.245 -5.128 1.00 95.88 114 LEU A CA 1
ATOM 873 C C . LEU A 1 114 ? 19.386 3.514 -4.050 1.00 95.88 114 LEU A C 1
ATOM 875 O O . LEU A 1 114 ? 18.247 3.062 -4.185 1.00 95.88 114 LEU A O 1
ATOM 879 N N . LEU A 1 115 ? 19.757 4.223 -2.981 1.00 96.31 115 LEU A N 1
ATOM 880 C CA . LEU A 1 115 ? 18.827 4.630 -1.924 1.00 96.31 115 LEU A CA 1
ATOM 881 C C . LEU A 1 115 ? 17.724 5.525 -2.488 1.00 96.31 115 LEU A C 1
ATOM 883 O O . LEU A 1 115 ? 16.551 5.197 -2.334 1.00 96.31 115 LEU A O 1
ATOM 887 N N . PHE A 1 116 ? 18.104 6.552 -3.245 1.00 96.56 116 PHE A N 1
ATOM 888 C CA . PHE A 1 116 ? 17.181 7.475 -3.899 1.00 96.56 116 PHE A CA 1
ATOM 889 C C . PHE A 1 116 ? 16.186 6.754 -4.823 1.00 96.56 116 PHE A C 1
ATOM 891 O O . PHE A 1 116 ? 14.975 6.939 -4.724 1.00 96.56 116 PHE A O 1
ATOM 898 N N . LYS A 1 117 ? 16.666 5.837 -5.675 1.00 96.75 117 LYS A N 1
ATOM 899 C CA . LYS A 1 117 ? 15.800 5.010 -6.534 1.00 96.75 117 LYS A CA 1
ATOM 900 C C . LYS A 1 117 ? 14.817 4.161 -5.719 1.00 96.75 117 LYS A C 1
ATOM 902 O O . LYS A 1 117 ? 13.674 3.987 -6.148 1.00 96.75 117 LYS A O 1
ATOM 907 N N . ARG A 1 118 ? 15.262 3.563 -4.605 1.00 97.75 118 ARG A N 1
ATOM 908 C CA . ARG A 1 118 ? 14.409 2.730 -3.738 1.00 97.75 118 ARG A CA 1
ATOM 909 C C . ARG A 1 118 ? 13.331 3.565 -3.062 1.00 97.75 118 ARG A C 1
ATOM 911 O O . ARG A 1 118 ? 12.165 3.188 -3.142 1.00 97.75 118 ARG A O 1
ATOM 918 N N . GLU A 1 119 ? 13.716 4.689 -2.471 1.00 97.44 119 GLU A N 1
ATOM 919 C CA . GLU A 1 119 ? 12.804 5.622 -1.815 1.00 97.44 119 GLU A CA 1
ATOM 920 C C . GLU A 1 119 ? 11.748 6.141 -2.796 1.00 97.44 119 GLU A C 1
ATOM 922 O O . GLU A 1 119 ? 10.553 5.993 -2.557 1.00 97.44 119 GLU A O 1
ATOM 927 N N . MET A 1 120 ? 12.160 6.644 -3.961 1.00 97.38 120 MET A N 1
ATOM 928 C CA . MET A 1 120 ? 11.220 7.188 -4.941 1.00 97.38 120 MET A CA 1
ATOM 929 C C . MET A 1 120 ? 10.271 6.111 -5.482 1.00 97.38 120 MET A C 1
ATOM 931 O O . MET A 1 120 ? 9.077 6.356 -5.635 1.00 97.38 120 MET A O 1
ATOM 935 N N . LYS A 1 121 ? 10.752 4.876 -5.693 1.00 97.81 121 LYS A N 1
ATOM 936 C CA . LYS A 1 121 ? 9.880 3.742 -6.045 1.00 97.81 121 LYS A CA 1
ATOM 937 C C . LYS A 1 121 ? 8.857 3.449 -4.945 1.00 97.81 121 LYS A C 1
ATOM 939 O O . LYS A 1 121 ? 7.699 3.177 -5.253 1.00 97.81 121 LYS A O 1
ATOM 944 N N . GLN A 1 122 ? 9.283 3.474 -3.684 1.00 97.69 122 GLN A N 1
ATOM 945 C CA . GLN A 1 122 ? 8.400 3.265 -2.540 1.00 97.69 122 GLN A CA 1
ATOM 946 C C . GLN A 1 122 ? 7.313 4.340 -2.483 1.00 97.69 122 GLN A C 1
ATOM 948 O O . GLN A 1 122 ? 6.142 3.991 -2.365 1.00 97.69 122 GLN A O 1
ATOM 953 N N . ARG A 1 123 ? 7.677 5.615 -2.643 1.00 97.25 123 ARG A N 1
ATOM 954 C CA . ARG A 1 123 ? 6.725 6.733 -2.650 1.00 97.25 123 ARG A CA 1
ATOM 955 C C . ARG A 1 123 ? 5.750 6.682 -3.829 1.00 97.25 123 ARG A C 1
ATOM 957 O O . ARG A 1 123 ? 4.562 6.921 -3.652 1.00 97.25 123 ARG A O 1
ATOM 964 N N . ILE A 1 124 ? 6.222 6.301 -5.020 1.00 97.75 124 ILE A N 1
ATOM 965 C CA . ILE A 1 124 ? 5.347 6.067 -6.179 1.00 97.75 124 ILE A CA 1
ATOM 966 C C . ILE A 1 124 ? 4.341 4.949 -5.869 1.00 97.75 124 ILE A C 1
ATOM 968 O O . ILE A 1 124 ? 3.155 5.107 -6.133 1.00 97.75 124 ILE A O 1
ATOM 972 N N . HIS A 1 125 ? 4.780 3.834 -5.274 1.00 97.31 125 HIS A N 1
ATOM 973 C CA . HIS A 1 125 ? 3.877 2.744 -4.890 1.00 97.31 125 HIS A CA 1
ATOM 974 C C . HIS A 1 125 ? 2.886 3.140 -3.788 1.00 97.31 125 HIS A C 1
ATOM 976 O O . HIS A 1 125 ? 1.769 2.629 -3.771 1.00 97.31 125 HIS A O 1
ATOM 982 N N . GLU A 1 126 ? 3.294 3.994 -2.852 1.00 96.12 126 GLU A N 1
ATOM 983 C CA . GLU A 1 126 ? 2.424 4.546 -1.814 1.00 96.12 126 GLU A CA 1
ATOM 984 C C . GLU A 1 126 ? 1.307 5.386 -2.437 1.00 96.12 126 GLU A C 1
ATOM 986 O O . GLU A 1 126 ? 0.136 5.132 -2.163 1.00 96.12 126 GLU A O 1
ATOM 991 N N . TRP A 1 127 ? 1.653 6.279 -3.366 1.00 97.75 127 TRP A N 1
ATOM 992 C CA . TRP A 1 127 ? 0.671 7.029 -4.144 1.00 97.75 127 TRP A CA 1
ATOM 993 C C . TRP A 1 127 ? -0.242 6.116 -4.975 1.00 97.75 127 TRP A C 1
ATOM 995 O O . TRP A 1 127 ? -1.458 6.255 -4.920 1.00 97.75 127 TRP A O 1
ATOM 1005 N N . GLU A 1 128 ? 0.305 5.127 -5.694 1.00 97.44 128 GLU A N 1
ATOM 1006 C CA . GLU A 1 128 ? -0.506 4.174 -6.472 1.00 97.44 128 GLU A CA 1
ATOM 1007 C C . GLU A 1 128 ? -1.423 3.315 -5.580 1.00 97.44 128 GLU A C 1
ATOM 1009 O O . GLU A 1 128 ? -2.469 2.847 -6.036 1.00 97.44 128 GLU A O 1
ATOM 1014 N N . ARG A 1 129 ? -1.035 3.066 -4.321 1.00 95.81 129 ARG A N 1
ATOM 1015 C CA . ARG A 1 129 ? -1.877 2.376 -3.337 1.00 95.81 129 ARG A CA 1
ATOM 1016 C C . ARG A 1 129 ? -3.020 3.278 -2.884 1.00 95.81 129 ARG A C 1
ATOM 1018 O O . ARG A 1 129 ? -4.159 2.844 -3.011 1.00 95.81 129 ARG A O 1
ATOM 1025 N N . ALA A 1 130 ? -2.725 4.507 -2.454 1.00 95.56 130 ALA A N 1
ATOM 1026 C CA . ALA A 1 130 ? -3.744 5.496 -2.095 1.00 95.56 130 ALA A CA 1
ATOM 1027 C C . ALA A 1 130 ? -4.728 5.715 -3.256 1.00 95.56 130 ALA A C 1
ATOM 1029 O O . ALA A 1 130 ? -5.937 5.769 -3.055 1.00 95.56 130 ALA A O 1
ATOM 1030 N N . PHE A 1 131 ? -4.220 5.712 -4.494 1.00 97.62 131 PHE A N 1
ATOM 1031 C CA . PHE A 1 131 ? -5.035 5.784 -5.704 1.00 97.62 131 PHE A CA 1
ATOM 1032 C C . PHE A 1 131 ? -6.032 4.634 -5.815 1.00 97.62 131 PHE A C 1
ATOM 1034 O O . PHE A 1 131 ? -7.221 4.860 -6.040 1.00 97.62 131 PHE A O 1
ATOM 1041 N N . ARG A 1 132 ? -5.567 3.392 -5.638 1.00 96.81 132 ARG A N 1
ATOM 1042 C CA . ARG A 1 132 ? -6.449 2.218 -5.674 1.00 96.81 132 ARG A CA 1
ATOM 1043 C C . ARG A 1 132 ? -7.452 2.205 -4.527 1.00 96.81 132 ARG A C 1
ATOM 1045 O O . ARG A 1 132 ? -8.572 1.764 -4.744 1.00 96.81 132 ARG A O 1
ATOM 1052 N N . GLU A 1 133 ? -7.058 2.651 -3.341 1.00 94.69 133 GLU A N 1
ATOM 1053 C CA . GLU A 1 133 ? -7.939 2.710 -2.171 1.00 94.69 133 GLU A CA 1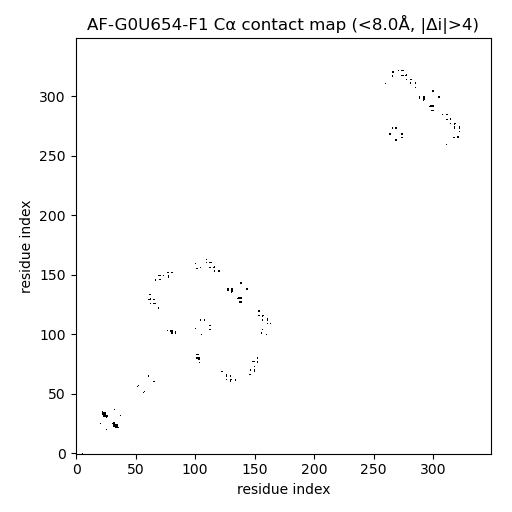
ATOM 1054 C C . GLU A 1 133 ? -9.050 3.754 -2.355 1.00 94.69 133 GLU A C 1
ATOM 1056 O O . GLU A 1 133 ? -10.202 3.471 -2.042 1.00 94.69 133 GLU A O 1
ATOM 1061 N N . GLU A 1 134 ? -8.737 4.919 -2.930 1.00 95.81 134 GLU A N 1
ATOM 1062 C CA . GLU A 1 134 ? -9.712 5.993 -3.159 1.00 95.81 134 GLU A CA 1
ATOM 1063 C C . GLU A 1 134 ? -10.625 5.719 -4.366 1.00 95.81 134 GLU A C 1
ATOM 1065 O O . GLU A 1 134 ? -11.831 5.954 -4.308 1.00 95.81 134 GLU A O 1
ATOM 1070 N N . ARG A 1 135 ? -10.066 5.228 -5.480 1.00 95.88 135 ARG A N 1
ATOM 1071 C CA . ARG A 1 135 ? -10.792 5.086 -6.757 1.00 95.88 135 ARG A CA 1
ATOM 1072 C C . ARG A 1 135 ? -11.286 3.669 -7.037 1.00 95.88 135 ARG A C 1
ATOM 1074 O O . ARG A 1 135 ? -12.066 3.477 -7.965 1.00 95.88 135 ARG A O 1
ATOM 1081 N N . GLY A 1 136 ? -10.812 2.667 -6.297 1.00 96.19 136 GLY A N 1
ATOM 1082 C CA . GLY A 1 136 ? -11.142 1.254 -6.522 1.00 96.19 136 GLY A CA 1
ATOM 1083 C C . GLY A 1 136 ? -10.598 0.669 -7.833 1.00 96.19 136 GLY A C 1
ATOM 1084 O O . GLY A 1 136 ? -10.916 -0.468 -8.177 1.00 96.19 136 GLY A O 1
ATOM 1085 N N . VAL A 1 137 ? -9.782 1.420 -8.582 1.00 96.12 137 VAL A N 1
ATOM 1086 C CA . VAL A 1 137 ? -9.258 1.038 -9.903 1.00 96.12 137 VAL A CA 1
ATOM 1087 C C . VAL A 1 137 ? -7.752 1.271 -9.998 1.00 96.12 137 VAL A C 1
ATOM 1089 O O . VAL A 1 137 ? -7.175 2.065 -9.257 1.00 96.12 137 VAL A O 1
ATOM 1092 N N . ALA A 1 138 ? -7.090 0.545 -10.902 1.00 95.06 138 ALA A N 1
ATOM 1093 C CA . ALA A 1 138 ? -5.663 0.722 -11.157 1.00 95.06 138 ALA A CA 1
ATOM 1094 C C . ALA A 1 138 ? -5.379 2.047 -11.882 1.00 95.06 138 ALA A C 1
ATOM 1096 O O . ALA A 1 138 ? -6.154 2.460 -12.740 1.00 95.06 138 ALA A O 1
ATOM 1097 N N . VAL A 1 139 ? -4.228 2.657 -11.578 1.00 97.06 139 VAL A N 1
ATOM 1098 C CA . VAL A 1 139 ? -3.810 3.937 -12.166 1.00 97.06 139 VAL A CA 1
ATOM 1099 C C . VAL A 1 139 ? -3.612 3.819 -13.680 1.00 97.06 139 VAL A C 1
ATOM 1101 O O . VAL A 1 139 ? -2.791 3.029 -14.159 1.00 97.06 139 VAL A O 1
ATOM 1104 N N . THR A 1 140 ? -4.315 4.655 -14.432 1.00 97.62 140 THR A N 1
ATOM 1105 C CA . THR A 1 140 ? -4.202 4.813 -15.883 1.00 97.62 140 THR A CA 1
ATOM 1106 C C . THR A 1 140 ? -3.009 5.692 -16.273 1.00 97.62 140 THR A C 1
ATOM 1108 O O . THR A 1 140 ? -2.430 6.418 -15.465 1.00 97.62 140 THR A O 1
ATOM 1111 N N . ALA A 1 141 ? -2.623 5.669 -17.552 1.00 96.50 141 ALA A N 1
ATOM 1112 C CA . ALA A 1 141 ? -1.537 6.515 -18.054 1.00 96.50 141 ALA A CA 1
ATOM 1113 C C . ALA A 1 141 ? -1.842 8.023 -17.945 1.00 96.50 141 ALA A C 1
ATOM 1115 O O . ALA A 1 141 ? -0.920 8.817 -17.761 1.00 96.50 141 ALA A O 1
ATOM 1116 N N . HIS A 1 142 ? -3.119 8.412 -18.033 1.00 97.12 142 HIS A N 1
ATOM 1117 C CA . HIS A 1 142 ? -3.542 9.806 -17.900 1.00 97.12 142 HIS A CA 1
ATOM 1118 C C . HIS A 1 142 ? -3.329 10.318 -16.470 1.00 97.12 142 HIS A C 1
ATOM 1120 O O . HIS A 1 142 ? -2.730 11.372 -16.275 1.00 97.12 142 HIS A O 1
ATOM 1126 N N . GLU A 1 143 ? -3.714 9.524 -15.470 1.00 97.25 143 GLU A N 1
ATOM 1127 C CA . GLU A 1 143 ? -3.575 9.866 -14.046 1.00 97.25 143 GLU A CA 1
ATOM 1128 C C . GLU A 1 143 ? -2.110 9.913 -13.602 1.00 97.25 143 GLU A C 1
ATOM 1130 O O . GLU A 1 143 ? -1.721 10.762 -12.801 1.00 97.25 143 GLU A O 1
ATOM 1135 N N . LYS A 1 144 ? -1.247 9.079 -14.202 1.00 97.19 144 LYS A N 1
ATOM 1136 C CA . LYS A 1 144 ? 0.213 9.184 -14.022 1.00 97.19 144 LYS A CA 1
ATOM 1137 C C . LYS A 1 144 ? 0.782 10.514 -14.521 1.00 97.19 144 LYS A C 1
ATOM 1139 O O . LYS A 1 144 ? 1.892 10.871 -14.131 1.00 97.19 144 LYS A O 1
ATOM 1144 N N . GLY A 1 145 ? 0.034 11.258 -15.340 1.00 96.56 145 GLY A N 1
ATOM 1145 C CA . GLY A 1 145 ? 0.386 12.598 -15.799 1.00 96.56 145 GLY A CA 1
ATOM 1146 C C . GLY A 1 145 ? 0.658 13.574 -14.654 1.00 96.56 145 GLY A C 1
ATOM 1147 O O . GLY A 1 145 ? 1.615 14.339 -14.752 1.00 96.56 145 GLY A O 1
ATOM 1148 N N . ALA A 1 146 ? -0.085 13.480 -13.544 1.00 96.00 146 ALA A N 1
ATOM 1149 C CA . ALA A 1 146 ? 0.109 14.333 -12.366 1.00 96.00 146 ALA A CA 1
ATOM 1150 C C . ALA A 1 146 ? 1.490 14.155 -11.706 1.00 96.00 146 ALA A C 1
ATOM 1152 O O . ALA A 1 146 ? 1.998 15.071 -11.071 1.00 96.00 146 ALA A O 1
ATOM 1153 N N . LEU A 1 147 ? 2.122 12.991 -11.889 1.00 97.19 147 LEU A N 1
ATOM 1154 C CA . LEU A 1 147 ? 3.447 12.664 -11.358 1.00 97.19 147 LEU A CA 1
ATOM 1155 C C . LEU A 1 147 ? 4.495 12.457 -12.456 1.00 97.19 147 LEU A C 1
ATOM 1157 O O . LEU A 1 147 ? 5.542 11.860 -12.202 1.00 97.19 147 LEU A O 1
ATOM 1161 N N . ARG A 1 148 ? 4.242 12.932 -13.684 1.00 97.06 148 ARG A N 1
ATOM 1162 C CA . ARG A 1 148 ? 5.118 12.691 -14.843 1.00 97.06 148 ARG A CA 1
ATOM 1163 C C . ARG A 1 148 ? 6.579 13.045 -14.552 1.00 97.06 148 ARG A C 1
ATOM 1165 O O . ARG A 1 148 ? 7.457 12.230 -14.816 1.00 97.06 148 ARG A O 1
ATOM 1172 N N . GLN A 1 149 ? 6.826 14.206 -13.947 1.00 96.62 149 GLN A N 1
ATOM 1173 C CA . GLN A 1 149 ? 8.170 14.666 -13.574 1.00 96.62 149 GLN A CA 1
ATOM 1174 C C . GLN A 1 149 ? 8.871 13.704 -12.598 1.00 96.62 149 GLN A C 1
ATOM 1176 O O . GLN A 1 149 ? 10.038 13.368 -12.786 1.00 96.62 149 GLN A O 1
ATOM 1181 N N . VAL A 1 150 ? 8.150 13.183 -11.600 1.00 97.38 150 VAL A N 1
ATOM 1182 C CA . VAL A 1 150 ? 8.686 12.207 -10.634 1.00 97.38 150 VAL A CA 1
ATOM 1183 C C . VAL A 1 150 ? 9.027 10.881 -11.326 1.00 97.38 150 VAL A C 1
ATOM 1185 O O . VAL A 1 150 ? 10.060 10.272 -11.045 1.00 97.38 150 VAL A O 1
ATOM 1188 N N . TYR A 1 151 ? 8.199 10.434 -12.276 1.00 97.69 151 TYR A N 1
ATOM 1189 C CA . TYR A 1 151 ? 8.484 9.237 -13.074 1.00 97.69 151 TYR A CA 1
ATOM 1190 C C . TYR A 1 151 ? 9.717 9.402 -13.972 1.00 97.69 151 TYR A C 1
ATOM 1192 O O . TYR A 1 151 ? 10.522 8.470 -14.069 1.00 97.69 151 TYR A O 1
ATOM 1200 N N . GLU A 1 152 ? 9.898 10.565 -14.601 1.00 95.94 152 GLU A N 1
ATOM 1201 C CA . GLU A 1 152 ? 11.095 10.857 -15.403 1.00 95.94 152 GLU A CA 1
ATOM 1202 C C . GLU A 1 152 ? 12.353 10.944 -14.529 1.00 95.94 152 GLU A C 1
ATOM 1204 O O . GLU A 1 152 ? 13.395 10.377 -14.876 1.00 95.94 152 GLU A O 1
ATOM 1209 N N . LEU A 1 153 ? 12.248 11.530 -13.336 1.00 95.56 153 LEU A N 1
ATOM 1210 C CA . LEU A 1 153 ? 13.332 11.543 -12.357 1.00 95.56 153 LEU A CA 1
ATOM 1211 C C . LEU A 1 153 ? 13.712 10.118 -11.917 1.00 95.56 153 LEU A C 1
ATOM 1213 O O . LEU A 1 153 ? 14.892 9.756 -11.890 1.00 95.56 153 LEU A O 1
ATOM 1217 N N . TYR A 1 154 ? 12.724 9.255 -11.664 1.00 97.62 154 TYR A N 1
ATOM 1218 C CA . TYR A 1 154 ? 12.945 7.836 -11.375 1.00 97.62 154 TYR A CA 1
ATOM 1219 C C . TYR A 1 154 ? 13.609 7.086 -12.523 1.00 97.62 154 TYR A C 1
ATOM 1221 O O . TYR A 1 154 ? 14.532 6.294 -12.306 1.00 97.62 154 TYR A O 1
ATOM 1229 N N . LYS A 1 155 ? 13.169 7.332 -13.754 1.00 96.06 155 LYS A N 1
ATOM 1230 C CA . LYS A 1 155 ? 13.754 6.733 -14.953 1.00 96.06 155 LYS A CA 1
ATOM 1231 C C . LYS A 1 155 ? 15.208 7.169 -15.134 1.00 96.06 155 LYS A C 1
ATOM 1233 O O . LYS A 1 155 ? 16.051 6.309 -15.376 1.00 96.06 155 LYS A O 1
ATOM 1238 N N . THR A 1 156 ? 15.510 8.444 -14.911 1.00 93.44 156 THR A N 1
ATOM 1239 C CA . THR A 1 156 ? 16.870 9.002 -14.920 1.00 93.44 156 THR A CA 1
ATOM 1240 C C . THR A 1 156 ? 17.760 8.328 -13.877 1.00 93.44 156 THR A C 1
ATOM 1242 O O . THR A 1 156 ? 18.830 7.812 -14.207 1.00 93.44 156 THR A O 1
ATOM 1245 N N . ALA A 1 157 ? 17.282 8.227 -12.632 1.00 94.88 157 ALA A N 1
ATOM 1246 C CA . ALA A 1 157 ? 17.980 7.527 -11.554 1.00 94.88 157 ALA A CA 1
ATOM 1247 C C . ALA A 1 157 ? 18.273 6.064 -11.908 1.00 94.88 157 ALA A C 1
ATOM 1249 O O . ALA A 1 157 ? 19.371 5.546 -11.693 1.00 94.88 157 ALA A O 1
ATOM 1250 N N . LYS A 1 158 ? 17.273 5.386 -12.477 1.00 95.62 158 LYS A N 1
ATOM 1251 C CA . LYS A 1 158 ? 17.359 3.985 -12.883 1.00 95.62 158 LYS A CA 1
ATOM 1252 C C . LYS A 1 158 ? 18.354 3.779 -14.024 1.00 95.62 158 LYS A C 1
ATOM 1254 O O . LYS A 1 158 ? 19.114 2.817 -13.953 1.00 95.62 158 LYS A O 1
ATOM 1259 N N . ASN A 1 159 ? 18.348 4.642 -15.039 1.00 93.88 159 ASN A N 1
ATOM 1260 C CA . ASN A 1 159 ? 19.257 4.550 -16.183 1.00 93.88 159 ASN A CA 1
ATOM 1261 C C . ASN A 1 159 ? 20.706 4.729 -15.734 1.00 93.88 159 ASN A C 1
ATOM 1263 O O . ASN A 1 159 ? 21.530 3.865 -16.002 1.00 93.88 159 ASN A O 1
ATOM 1267 N N .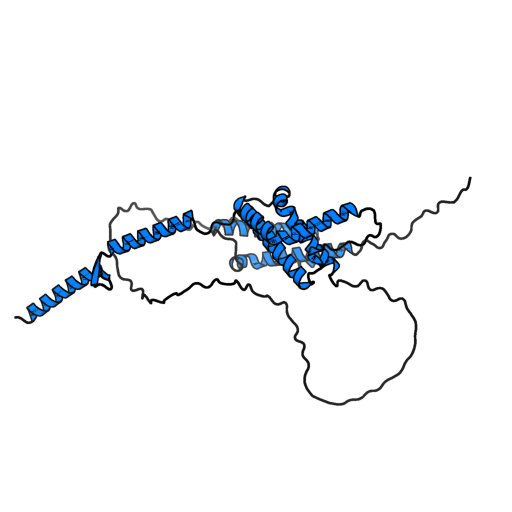 ARG A 1 160 ? 20.980 5.730 -14.893 1.00 91.94 160 ARG A N 1
ATOM 1268 C CA . ARG A 1 160 ? 22.321 5.943 -14.338 1.00 91.94 160 ARG A CA 1
ATOM 1269 C C . ARG A 1 160 ? 22.875 4.729 -13.590 1.00 91.94 160 ARG A C 1
ATOM 1271 O O . ARG A 1 160 ? 24.070 4.455 -13.634 1.00 91.94 160 ARG A O 1
ATOM 1278 N N . LEU A 1 161 ? 22.025 4.014 -12.857 1.00 93.62 161 LEU A N 1
ATOM 1279 C CA . LEU A 1 161 ? 22.438 2.797 -12.153 1.00 93.62 161 LEU A CA 1
ATOM 1280 C C . LEU A 1 161 ? 22.701 1.623 -13.094 1.00 93.62 161 LEU A C 1
ATOM 1282 O O . LEU A 1 161 ? 23.487 0.751 -12.741 1.00 93.62 161 LEU A O 1
ATOM 1286 N N . ARG A 1 162 ? 22.042 1.592 -14.256 1.00 92.50 162 ARG A N 1
ATOM 1287 C CA . ARG A 1 162 ? 22.316 0.609 -15.305 1.00 92.50 162 ARG A CA 1
ATOM 1288 C C . ARG A 1 162 ? 23.671 0.892 -15.950 1.00 92.50 162 ARG A C 1
ATOM 1290 O O . ARG A 1 162 ? 24.452 -0.036 -16.093 1.00 92.50 162 ARG A O 1
ATOM 1297 N N . ASP A 1 163 ? 23.953 2.156 -16.248 1.00 88.38 163 ASP A N 1
ATOM 1298 C CA . ASP A 1 163 ? 25.182 2.562 -16.941 1.00 88.38 163 ASP A CA 1
ATOM 1299 C C . ASP A 1 163 ? 26.424 2.446 -16.032 1.00 88.38 163 ASP A C 1
ATOM 1301 O O . ASP A 1 163 ? 27.515 2.150 -16.502 1.00 88.38 163 ASP A O 1
ATOM 1305 N N . ASN A 1 164 ? 26.247 2.600 -14.713 1.00 83.81 164 ASN A N 1
ATOM 1306 C CA . ASN A 1 164 ? 27.303 2.424 -13.707 1.00 83.81 164 ASN A CA 1
ATOM 1307 C C . ASN A 1 164 ? 27.329 1.027 -13.070 1.00 83.81 164 ASN A C 1
ATOM 1309 O O . ASN A 1 164 ? 28.017 0.837 -12.064 1.00 83.81 164 ASN A O 1
ATOM 1313 N N . SER A 1 165 ? 26.525 0.074 -13.548 1.00 84.31 165 SER A N 1
ATOM 1314 C CA . SER A 1 165 ? 26.593 -1.283 -13.016 1.00 84.31 165 SER A CA 1
ATOM 1315 C C . SER A 1 165 ? 27.908 -1.902 -13.495 1.00 84.31 165 SER A C 1
ATOM 1317 O O . SER A 1 165 ? 28.117 -1.958 -14.705 1.00 84.31 165 SER A O 1
ATOM 1319 N N . PRO A 1 166 ? 28.795 -2.366 -12.595 1.00 72.19 166 PRO A N 1
ATOM 1320 C CA . PRO A 1 166 ? 29.954 -3.169 -12.966 1.00 72.19 166 PRO A CA 1
ATOM 1321 C C . PRO A 1 166 ? 29.450 -4.557 -13.387 1.00 72.19 166 PRO A C 1
ATOM 1323 O O . PRO A 1 166 ? 29.543 -5.552 -12.674 1.00 72.19 166 PRO A O 1
ATOM 1326 N N . HIS A 1 167 ? 28.787 -4.595 -14.529 1.00 59.69 167 HIS A N 1
ATOM 1327 C CA . HIS A 1 167 ? 28.312 -5.772 -15.217 1.00 59.69 167 HIS A CA 1
ATOM 1328 C C . HIS A 1 167 ? 28.665 -5.536 -16.675 1.00 59.69 167 HIS A C 1
ATOM 1330 O O . HIS A 1 167 ? 28.408 -4.475 -17.225 1.00 59.69 167 HIS A O 1
ATOM 1336 N N . SER A 1 168 ? 29.225 -6.485 -17.379 1.00 49.72 168 SER A N 1
ATOM 1337 C CA . SER A 1 168 ? 29.640 -7.835 -17.046 1.00 49.72 168 SER A CA 1
ATOM 1338 C C . SER A 1 168 ? 30.425 -8.196 -18.290 1.00 49.72 168 SER A C 1
ATOM 1340 O O . SER A 1 168 ? 29.895 -8.011 -19.383 1.00 49.72 168 SER A O 1
ATOM 1342 N N . GLY A 1 169 ? 31.697 -8.545 -18.108 1.00 50.47 169 GLY A N 1
ATOM 1343 C CA . GLY A 1 169 ? 32.619 -9.022 -19.134 1.00 50.47 169 GLY A CA 1
ATOM 1344 C C . GLY A 1 169 ? 32.179 -8.833 -20.585 1.00 50.47 169 GLY A C 1
ATOM 1345 O O . GLY A 1 169 ? 31.730 -9.778 -21.222 1.00 50.47 169 GLY A O 1
ATOM 1346 N N . SER A 1 170 ? 32.456 -7.665 -21.162 1.00 47.06 170 SER A N 1
ATOM 1347 C CA . SER A 1 170 ? 33.170 -7.746 -22.427 1.00 47.06 170 SER A CA 1
ATOM 1348 C C . SER A 1 170 ? 34.582 -8.196 -22.062 1.00 47.06 170 SER A C 1
ATOM 1350 O O . SER A 1 170 ? 35.466 -7.390 -21.780 1.00 47.06 170 SER A O 1
ATOM 1352 N N . GLU A 1 171 ? 34.774 -9.516 -21.985 1.00 48.16 171 GLU A N 1
ATOM 1353 C CA . GLU A 1 171 ? 36.084 -10.102 -22.229 1.00 48.16 171 GLU A CA 1
ATOM 1354 C C . GLU A 1 171 ? 36.518 -9.594 -23.605 1.00 48.16 171 GLU A C 1
ATOM 1356 O O . GLU A 1 171 ? 36.180 -10.149 -24.650 1.00 48.16 171 GLU A O 1
ATOM 1361 N N . GLN A 1 172 ? 37.222 -8.465 -23.621 1.00 48.66 172 GLN A N 1
ATOM 1362 C CA . GLN A 1 172 ? 38.103 -8.151 -24.722 1.00 48.66 172 GLN A CA 1
ATOM 1363 C C . GLN A 1 172 ? 39.149 -9.255 -24.710 1.00 48.66 172 GLN A C 1
ATOM 1365 O O . GLN A 1 172 ? 40.077 -9.219 -23.909 1.00 48.66 172 GLN A O 1
ATOM 1370 N N . ASN A 1 173 ? 38.931 -10.259 -25.559 1.00 43.34 173 ASN A N 1
ATOM 1371 C CA . ASN A 1 173 ? 39.926 -11.227 -25.988 1.00 43.34 173 ASN A CA 1
ATOM 1372 C C . ASN A 1 173 ? 41.258 -10.489 -26.214 1.00 43.34 173 ASN A C 1
ATOM 1374 O O . ASN A 1 173 ? 41.366 -9.737 -27.190 1.00 43.34 173 ASN A O 1
ATOM 1378 N N . PRO A 1 174 ? 42.279 -10.663 -25.354 1.00 50.84 174 PRO A N 1
ATOM 1379 C CA . PRO A 1 174 ? 43.611 -10.227 -25.696 1.00 50.84 174 PRO A CA 1
ATOM 1380 C C . PRO A 1 174 ? 44.143 -11.270 -26.672 1.00 50.84 174 PRO A C 1
ATOM 1382 O O . PRO A 1 174 ? 44.553 -12.364 -26.287 1.00 50.84 174 PRO A O 1
ATOM 1385 N N . SER A 1 175 ? 44.077 -10.950 -27.961 1.00 49.09 175 SER A N 1
ATOM 1386 C CA . SER A 1 175 ? 44.746 -11.720 -29.000 1.00 49.09 175 SER A CA 1
ATOM 1387 C C . SER A 1 175 ? 46.199 -11.981 -28.599 1.00 49.09 175 SER A C 1
ATOM 1389 O O . SER A 1 175 ? 46.997 -11.058 -28.462 1.00 49.09 175 SER A O 1
ATOM 1391 N N . HIS A 1 176 ? 46.489 -13.265 -28.390 1.00 46.66 176 HIS A N 1
ATOM 1392 C CA . HIS A 1 176 ? 47.768 -13.953 -28.517 1.00 46.66 176 HIS A CA 1
ATOM 1393 C C . HIS A 1 176 ? 49.011 -13.074 -28.730 1.00 46.66 176 HIS A C 1
ATOM 1395 O O . HIS A 1 176 ? 49.245 -12.542 -29.812 1.00 46.66 176 HIS A O 1
ATOM 1401 N N . THR A 1 177 ? 49.918 -13.086 -27.753 1.00 44.06 177 THR A N 1
ATOM 1402 C CA . THR A 1 177 ? 51.356 -12.998 -28.033 1.00 44.06 177 THR A CA 1
ATOM 1403 C C . THR A 1 177 ? 52.060 -14.152 -27.322 1.00 44.06 177 THR A C 1
ATOM 1405 O O . THR A 1 177 ? 52.003 -14.293 -26.104 1.00 44.06 177 THR A O 1
ATOM 1408 N N . LEU A 1 178 ? 52.647 -15.022 -28.143 1.00 49.31 178 LEU A N 1
ATOM 1409 C CA . LEU A 1 178 ? 53.463 -16.185 -27.800 1.00 49.31 178 LEU A CA 1
ATOM 1410 C C . LEU A 1 178 ? 54.675 -15.808 -26.930 1.00 49.31 178 LEU A C 1
ATOM 1412 O O . LEU A 1 178 ? 55.345 -14.817 -27.209 1.00 49.31 178 LEU A O 1
ATOM 1416 N N . GLY A 1 179 ? 55.027 -16.661 -25.961 1.00 37.22 179 GLY A N 1
ATOM 1417 C CA . GLY A 1 179 ? 56.287 -16.555 -25.217 1.00 37.22 179 GLY A CA 1
ATOM 1418 C C . GLY A 1 179 ? 56.525 -17.721 -24.252 1.00 37.22 179 GLY A C 1
ATOM 1419 O O . GLY A 1 179 ? 55.826 -17.864 -23.262 1.00 37.22 179 GLY A O 1
ATOM 1420 N N . PHE A 1 180 ? 57.502 -18.558 -24.593 1.00 43.28 180 PHE A N 1
ATOM 1421 C CA . PHE A 1 180 ? 57.953 -19.822 -23.990 1.00 43.28 180 PHE A CA 1
ATOM 1422 C C . PHE A 1 180 ? 58.422 -19.809 -22.509 1.00 43.28 180 PHE A C 1
ATOM 1424 O O . PHE A 1 180 ? 58.817 -18.776 -21.983 1.00 43.28 180 PHE A O 1
ATOM 1431 N N . GLN A 1 181 ? 58.586 -21.046 -21.980 1.00 42.53 181 GLN A N 1
ATOM 1432 C CA . GLN A 1 181 ? 59.678 -21.552 -21.097 1.00 42.53 181 GLN A CA 1
ATOM 1433 C C . GLN A 1 181 ? 59.328 -21.737 -19.597 1.00 42.53 181 GLN A C 1
ATOM 1435 O O . GLN A 1 181 ? 59.187 -20.783 -18.851 1.00 42.53 181 GLN A O 1
ATOM 1440 N N . GLN A 1 182 ? 58.999 -22.945 -19.112 1.00 50.38 182 GLN A N 1
ATOM 1441 C CA . GLN A 1 182 ? 59.851 -24.106 -18.754 1.00 50.38 182 GLN A CA 1
ATOM 1442 C C . GLN A 1 182 ? 60.811 -23.899 -17.554 1.00 50.38 182 GLN A C 1
ATOM 1444 O O . GLN A 1 182 ? 61.921 -23.417 -17.741 1.00 50.38 182 GLN A O 1
ATOM 1449 N N . ARG A 1 183 ? 60.443 -24.428 -16.368 1.00 39.50 183 ARG A N 1
ATOM 1450 C CA . ARG A 1 183 ? 61.286 -25.229 -15.429 1.00 39.50 183 ARG A CA 1
ATOM 1451 C C . ARG A 1 183 ? 60.475 -25.607 -14.173 1.00 39.50 183 ARG A C 1
ATOM 1453 O O . ARG A 1 183 ? 59.894 -24.745 -13.539 1.00 39.50 183 ARG A O 1
ATOM 1460 N N . GLN A 1 184 ? 60.184 -26.894 -13.973 1.00 42.84 184 GLN A N 1
ATOM 1461 C CA . GLN A 1 184 ? 60.866 -27.859 -13.081 1.00 42.84 184 GLN A CA 1
ATOM 1462 C C . GLN A 1 184 ? 60.678 -27.653 -11.563 1.00 42.84 184 GLN A C 1
ATOM 1464 O O . GLN A 1 184 ? 61.289 -26.782 -10.963 1.00 42.84 184 GLN A O 1
ATOM 1469 N N . GLN A 1 185 ? 59.859 -28.557 -11.006 1.00 48.69 185 GLN A N 1
ATOM 1470 C CA . GLN A 1 185 ? 60.077 -29.456 -9.856 1.00 48.69 185 GLN A CA 1
ATOM 1471 C C . GLN A 1 185 ? 60.808 -28.952 -8.597 1.00 48.69 185 GLN A C 1
ATOM 1473 O O . GLN A 1 185 ? 61.972 -28.571 -8.638 1.00 48.69 185 GLN A O 1
ATOM 1478 N N . GLY A 1 186 ? 60.166 -29.179 -7.446 1.00 34.22 186 GLY A N 1
ATOM 1479 C CA . GLY A 1 186 ? 60.814 -29.241 -6.137 1.00 34.22 186 GLY A CA 1
ATOM 1480 C C . GLY A 1 186 ? 59.808 -29.547 -5.030 1.00 34.22 186 GLY A C 1
ATOM 1481 O O . GLY A 1 186 ? 59.019 -28.687 -4.660 1.00 34.22 186 GLY A O 1
ATOM 1482 N N . ALA A 1 187 ? 59.816 -30.786 -4.541 1.00 45.53 187 ALA A N 1
ATOM 1483 C CA . ALA A 1 187 ? 59.040 -31.249 -3.397 1.00 45.53 187 ALA A CA 1
ATOM 1484 C C . ALA A 1 187 ? 59.719 -30.864 -2.073 1.00 45.53 187 ALA A C 1
ATOM 1486 O O . ALA A 1 187 ? 60.925 -31.056 -1.946 1.00 45.53 187 ALA A O 1
ATOM 1487 N N . THR A 1 188 ? 58.940 -30.459 -1.067 1.00 34.41 188 THR A N 1
ATOM 1488 C CA . THR A 1 188 ? 59.324 -30.533 0.352 1.00 34.41 188 THR A CA 1
ATOM 1489 C C . THR A 1 188 ? 58.092 -30.722 1.242 1.00 34.41 188 THR A C 1
ATOM 1491 O O . THR A 1 188 ? 57.161 -29.923 1.252 1.00 34.41 188 THR A O 1
ATOM 1494 N N . LEU A 1 189 ? 58.118 -31.827 1.991 1.00 41.25 189 LEU A N 1
ATOM 1495 C CA . LEU A 1 189 ? 57.353 -32.101 3.208 1.00 41.25 189 LEU A CA 1
ATOM 1496 C C . LEU A 1 189 ? 57.883 -31.232 4.361 1.00 41.25 189 LEU A C 1
ATOM 1498 O O . LEU A 1 189 ? 59.096 -31.182 4.523 1.00 41.25 189 LEU A O 1
ATOM 1502 N N . TYR A 1 190 ? 56.987 -30.621 5.145 1.00 33.78 190 TYR A N 1
ATOM 1503 C CA . TYR A 1 190 ? 57.048 -30.230 6.579 1.00 33.78 190 TYR A CA 1
ATOM 1504 C C . TYR A 1 190 ? 55.873 -29.241 6.777 1.00 33.78 190 TYR A C 1
ATOM 1506 O O . TYR A 1 190 ? 55.765 -28.277 6.035 1.00 33.78 190 TYR A O 1
ATOM 1514 N N . GLY A 1 191 ? 54.860 -29.453 7.619 1.00 34.41 191 GLY A N 1
ATOM 1515 C CA . GLY A 1 191 ? 54.953 -29.674 9.059 1.00 34.41 191 GLY A CA 1
ATOM 1516 C C . GLY A 1 191 ? 54.952 -28.319 9.780 1.00 34.41 191 GLY A C 1
ATOM 1517 O O . GLY A 1 191 ? 56.024 -27.809 10.077 1.00 34.41 191 GLY A O 1
ATOM 1518 N N . GLY A 1 192 ? 53.777 -27.727 10.043 1.00 29.34 192 GLY A N 1
ATOM 1519 C CA . GLY A 1 192 ? 53.682 -26.444 10.753 1.00 29.34 192 GLY A CA 1
ATOM 1520 C C . GLY A 1 192 ? 52.250 -25.950 10.962 1.00 29.34 192 GLY A C 1
ATOM 1521 O O . GLY A 1 192 ? 51.631 -25.403 10.060 1.00 29.34 192 GLY A O 1
ATOM 1522 N N . CYS A 1 193 ? 51.740 -26.171 12.168 1.00 32.31 193 CYS A N 1
ATOM 1523 C CA . CYS A 1 193 ? 50.503 -25.622 12.710 1.00 32.31 193 CYS A CA 1
ATOM 1524 C C . CYS A 1 193 ? 50.746 -24.166 13.148 1.00 32.31 193 CYS A C 1
ATOM 1526 O O . CYS A 1 193 ? 51.671 -23.971 13.930 1.00 32.31 193 CYS A O 1
ATOM 1528 N N . GLN A 1 194 ? 49.947 -23.189 12.687 1.00 31.36 194 GLN A N 1
ATOM 1529 C CA . GLN A 1 194 ? 49.480 -22.021 13.465 1.00 31.36 194 GLN A CA 1
ATOM 1530 C C . GLN A 1 194 ? 48.636 -21.037 12.619 1.00 31.36 194 GLN A C 1
ATOM 1532 O O . GLN A 1 194 ? 49.126 -20.472 11.653 1.00 31.36 194 GLN A O 1
ATOM 1537 N N . VAL A 1 195 ? 47.376 -20.883 13.051 1.00 36.09 195 VAL A N 1
ATOM 1538 C CA . VAL A 1 195 ? 46.633 -19.639 13.370 1.00 36.09 195 VAL A CA 1
ATOM 1539 C C . VAL A 1 195 ? 46.421 -18.539 12.302 1.00 36.09 195 VAL A C 1
ATOM 1541 O O . VAL A 1 195 ? 47.355 -18.047 11.686 1.00 36.09 195 VAL A O 1
ATOM 1544 N N . GLU A 1 196 ? 45.152 -18.093 12.271 1.00 34.34 196 GLU A N 1
ATOM 1545 C CA . GLU A 1 196 ? 44.571 -16.828 11.768 1.00 34.34 196 GLU A CA 1
ATOM 1546 C C . GLU A 1 196 ? 44.258 -16.684 10.269 1.00 34.34 196 GLU A C 1
ATOM 1548 O O . GLU A 1 196 ? 45.124 -16.746 9.403 1.00 34.34 196 GLU A O 1
ATOM 1553 N N . GLY A 1 197 ? 42.975 -16.428 9.975 1.00 31.53 197 GLY A N 1
ATOM 1554 C CA . GLY A 1 197 ? 42.510 -16.057 8.641 1.00 31.53 197 GLY A CA 1
ATOM 1555 C C . GLY A 1 197 ? 41.002 -16.193 8.452 1.00 31.53 197 GLY A C 1
ATOM 1556 O O . GLY A 1 197 ? 40.514 -17.256 8.080 1.00 31.53 197 GLY A O 1
ATOM 1557 N N . ASP A 1 198 ? 40.301 -15.093 8.700 1.00 31.20 198 ASP A N 1
ATOM 1558 C CA . ASP A 1 198 ? 38.903 -14.807 8.383 1.00 31.20 198 ASP A CA 1
ATOM 1559 C C . ASP A 1 198 ? 38.462 -15.197 6.960 1.00 31.20 198 ASP A C 1
ATOM 1561 O O . ASP A 1 198 ? 39.172 -14.927 5.992 1.00 31.20 198 ASP A O 1
ATOM 1565 N N . ALA A 1 199 ? 37.240 -15.729 6.835 1.00 36.16 199 ALA A N 1
ATOM 1566 C CA . ALA A 1 199 ? 36.274 -15.399 5.775 1.00 36.16 199 ALA A CA 1
ATOM 1567 C C . ALA A 1 199 ? 34.996 -16.228 5.975 1.00 36.16 199 ALA A C 1
ATOM 1569 O O . ALA A 1 199 ? 34.857 -17.346 5.472 1.00 36.16 199 ALA A O 1
ATOM 1570 N N . GLU A 1 200 ? 34.056 -15.667 6.733 1.00 34.84 200 GLU A N 1
ATOM 1571 C CA . GLU A 1 200 ? 32.695 -16.177 6.832 1.00 34.84 200 GLU A CA 1
ATOM 1572 C C . GLU A 1 200 ? 31.982 -16.106 5.475 1.00 34.84 200 GLU A C 1
ATOM 1574 O O . GLU A 1 200 ? 32.010 -15.097 4.768 1.00 34.84 200 GLU A O 1
ATOM 1579 N N . GLY A 1 201 ? 31.317 -17.206 5.125 1.00 34.12 201 GLY A N 1
ATOM 1580 C CA . GLY A 1 201 ? 30.343 -17.248 4.049 1.00 34.12 201 GLY A CA 1
ATOM 1581 C C . GLY A 1 201 ? 29.033 -16.616 4.504 1.00 34.12 201 GLY A C 1
ATOM 1582 O O . GLY A 1 201 ? 28.365 -17.135 5.397 1.00 34.12 201 GLY A O 1
ATOM 1583 N N . GLU A 1 202 ? 28.628 -15.528 3.853 1.00 33.16 202 GLU A N 1
ATOM 1584 C CA . GLU A 1 202 ? 27.308 -14.950 4.073 1.00 33.16 202 GLU A CA 1
ATOM 1585 C C . GLU A 1 202 ? 26.240 -15.673 3.243 1.00 33.16 202 GLU A C 1
ATOM 1587 O O . GLU A 1 202 ? 26.158 -15.600 2.014 1.00 33.16 202 GLU A O 1
ATOM 1592 N N . ALA A 1 203 ? 25.393 -16.377 3.985 1.00 39.50 203 ALA A N 1
ATOM 1593 C CA . ALA A 1 203 ? 24.069 -16.825 3.598 1.00 39.50 203 ALA A CA 1
ATOM 1594 C C . ALA A 1 203 ? 23.160 -15.647 3.168 1.00 39.50 203 ALA A C 1
ATOM 1596 O O . ALA A 1 203 ? 23.381 -14.502 3.565 1.00 39.50 203 ALA A O 1
ATOM 1597 N N . PRO A 1 204 ? 22.071 -15.901 2.416 1.00 39.62 204 PRO A N 1
ATOM 1598 C CA . PRO A 1 204 ? 21.096 -14.873 2.067 1.00 39.62 204 PRO A CA 1
ATOM 1599 C C . PRO A 1 204 ? 20.320 -14.413 3.312 1.00 39.62 204 PRO A C 1
ATOM 1601 O O . PRO A 1 204 ? 19.333 -15.022 3.732 1.00 39.62 204 PRO A O 1
ATOM 1604 N N . GLY A 1 205 ? 20.788 -13.311 3.896 1.00 33.62 205 GLY A N 1
ATOM 1605 C CA . GLY A 1 205 ? 20.190 -12.627 5.033 1.00 33.62 205 GLY A CA 1
ATOM 1606 C C . GLY A 1 205 ? 18.811 -12.050 4.716 1.00 33.62 205 GLY A C 1
ATOM 1607 O O . GLY A 1 205 ? 18.660 -11.024 4.055 1.00 33.62 205 GLY A O 1
ATOM 1608 N N . SER A 1 206 ? 17.794 -12.708 5.262 1.00 40.84 206 SER A N 1
ATOM 1609 C CA . SER A 1 206 ? 16.476 -12.156 5.560 1.00 40.84 206 SER A CA 1
ATOM 1610 C C . SER A 1 206 ? 16.618 -11.025 6.588 1.00 40.84 206 SER A C 1
ATOM 1612 O O . SER A 1 206 ? 16.585 -11.284 7.789 1.00 40.84 206 SER A O 1
ATOM 1614 N N . MET A 1 207 ? 16.769 -9.774 6.146 1.00 37.72 207 MET A N 1
ATOM 1615 C CA . MET A 1 207 ? 16.735 -8.626 7.059 1.00 37.72 207 MET A CA 1
ATOM 1616 C C . MET A 1 207 ? 15.304 -8.142 7.295 1.00 37.72 207 MET A C 1
ATOM 1618 O O . MET A 1 207 ? 14.538 -7.872 6.367 1.00 37.72 207 MET A O 1
ATOM 1622 N N . GLY A 1 208 ? 14.965 -8.106 8.583 1.00 32.25 208 GLY A N 1
ATOM 1623 C CA . GLY A 1 208 ? 13.667 -7.765 9.130 1.00 32.25 208 GLY A CA 1
ATOM 1624 C C . GLY A 1 208 ? 13.297 -6.294 8.993 1.00 32.25 208 GLY A C 1
ATOM 1625 O O . GLY A 1 208 ? 14.112 -5.418 8.723 1.00 32.25 208 GLY A O 1
ATOM 1626 N N . TRP A 1 209 ? 12.007 -6.062 9.181 1.00 32.75 209 TRP A N 1
ATOM 1627 C CA . TRP A 1 209 ? 11.354 -4.771 9.120 1.00 32.75 209 TRP A CA 1
ATOM 1628 C C . TRP A 1 209 ? 11.437 -4.146 10.510 1.00 32.75 209 TRP A C 1
ATOM 1630 O O . TRP A 1 209 ? 10.647 -4.462 11.395 1.00 32.75 209 TRP A O 1
ATOM 1640 N N . ASN A 1 210 ? 12.409 -3.275 10.724 1.00 32.25 210 ASN A N 1
ATOM 1641 C CA . ASN A 1 210 ? 12.437 -2.370 11.862 1.00 32.25 210 ASN A CA 1
ATOM 1642 C C . ASN A 1 210 ? 11.518 -1.182 11.554 1.00 32.25 210 ASN A C 1
ATOM 1644 O O . ASN A 1 210 ? 11.907 -0.182 10.958 1.00 32.25 210 ASN A O 1
ATOM 1648 N N . SER A 1 211 ? 10.259 -1.345 11.955 1.00 30.20 211 SER A N 1
ATOM 1649 C CA . SER A 1 211 ? 9.282 -0.270 12.069 1.00 30.20 211 SER A CA 1
ATOM 1650 C C . SER A 1 211 ? 9.695 0.629 13.234 1.00 30.20 211 SER A C 1
ATOM 1652 O O . SER A 1 211 ? 9.702 0.189 14.382 1.00 30.20 211 SER A O 1
ATOM 1654 N N . SER A 1 212 ? 10.063 1.878 12.954 1.00 31.03 212 SER A N 1
ATOM 1655 C CA . SER A 1 212 ? 10.297 2.884 13.989 1.00 31.03 212 SER A CA 1
ATOM 1656 C C . SER A 1 212 ? 8.980 3.196 14.701 1.00 31.03 212 SER A C 1
ATOM 1658 O O . SER A 1 212 ? 8.092 3.843 14.151 1.00 31.03 212 SER A O 1
ATOM 1660 N N . THR A 1 213 ? 8.850 2.702 15.927 1.00 35.41 213 THR A N 1
ATOM 1661 C CA . THR A 1 213 ? 7.806 3.084 16.876 1.00 35.41 213 THR A CA 1
ATOM 1662 C C . THR A 1 213 ? 8.058 4.499 17.383 1.00 35.41 213 THR A C 1
ATOM 1664 O O . THR A 1 213 ? 9.105 4.793 17.958 1.00 35.41 213 THR A O 1
ATOM 1667 N N . VAL A 1 214 ? 7.065 5.359 17.175 1.00 37.62 214 VAL A N 1
ATOM 1668 C CA . VAL A 1 214 ? 6.877 6.637 17.863 1.00 37.62 214 VAL A CA 1
ATOM 1669 C C . VAL A 1 214 ? 6.786 6.389 19.372 1.00 37.62 214 VAL A C 1
ATOM 1671 O O . VAL A 1 214 ? 5.977 5.579 19.821 1.00 37.62 214 VAL A O 1
ATOM 1674 N N . SER A 1 215 ? 7.612 7.099 20.145 1.00 38.00 215 SER A N 1
ATOM 1675 C CA . SER A 1 215 ? 7.522 7.176 21.606 1.00 38.00 215 SER A CA 1
ATOM 1676 C C . SER A 1 215 ? 6.132 7.641 22.036 1.00 38.00 215 SER A C 1
ATOM 1678 O O . SER A 1 215 ? 5.727 8.763 21.728 1.00 38.00 215 SER A O 1
ATOM 1680 N N . HIS A 1 216 ? 5.427 6.798 22.790 1.00 32.22 216 HIS A N 1
ATOM 1681 C CA . HIS A 1 216 ? 4.222 7.167 23.522 1.00 32.22 216 HIS A CA 1
ATOM 1682 C C . HIS A 1 216 ? 4.525 7.128 25.024 1.00 32.22 216 HIS A C 1
ATOM 1684 O O . HIS A 1 216 ? 5.092 6.162 25.533 1.00 32.22 216 HIS A O 1
ATOM 1690 N N . TYR A 1 217 ? 4.207 8.225 25.705 1.00 36.44 217 TYR A N 1
ATOM 1691 C CA . TYR A 1 217 ? 4.433 8.434 27.131 1.00 36.44 217 TYR A CA 1
ATOM 1692 C C . TYR A 1 217 ? 3.566 7.504 27.997 1.00 36.44 217 TYR A C 1
ATOM 1694 O O . TYR A 1 217 ? 2.371 7.372 27.757 1.00 36.44 217 TYR A O 1
ATOM 1702 N N . GLY A 1 218 ? 4.182 6.961 29.053 1.00 36.59 218 GLY A N 1
ATOM 1703 C CA . GLY A 1 218 ? 3.584 6.735 30.375 1.00 36.59 218 GLY A CA 1
ATOM 1704 C C . GLY A 1 218 ? 2.333 5.861 30.455 1.00 36.59 218 GLY A C 1
ATOM 1705 O O . GLY A 1 218 ? 1.230 6.379 30.609 1.00 36.59 218 GLY A O 1
ATOM 1706 N N . HIS A 1 219 ? 2.519 4.541 30.472 1.00 31.28 219 HIS A N 1
ATOM 1707 C CA . HIS A 1 219 ? 1.516 3.598 30.963 1.00 31.28 219 HIS A CA 1
ATOM 1708 C C . HIS A 1 219 ? 1.873 3.223 32.408 1.00 31.28 219 HIS A C 1
ATOM 1710 O O . HIS A 1 219 ? 2.963 2.720 32.665 1.00 31.28 219 HIS A O 1
ATOM 1716 N N . ILE A 1 220 ? 0.989 3.564 33.345 1.00 42.31 220 ILE A N 1
ATOM 1717 C CA . ILE A 1 220 ? 1.064 3.182 34.757 1.00 42.31 220 ILE A CA 1
ATOM 1718 C C . ILE A 1 220 ? 0.215 1.919 34.889 1.00 42.31 220 ILE A C 1
ATOM 1720 O O . ILE A 1 220 ? -0.981 1.964 34.595 1.00 42.31 220 ILE A O 1
ATOM 1724 N N . ASP A 1 221 ? 0.848 0.814 35.271 1.00 30.30 221 ASP A N 1
ATOM 1725 C CA . ASP A 1 221 ? 0.192 -0.460 35.546 1.00 30.30 221 ASP A CA 1
ATOM 1726 C C . ASP A 1 221 ? -0.709 -0.329 36.782 1.00 30.30 221 ASP A C 1
ATOM 1728 O O . ASP A 1 221 ? -0.244 0.047 37.860 1.00 30.30 221 ASP A O 1
ATOM 1732 N N . ASP A 1 222 ? -1.993 -0.658 36.631 1.00 33.16 222 ASP A N 1
ATOM 1733 C CA . ASP A 1 222 ? -2.886 -0.928 37.756 1.00 33.16 222 ASP A CA 1
ATOM 1734 C C . ASP A 1 222 ? -3.491 -2.325 37.584 1.00 33.16 222 ASP A C 1
ATOM 1736 O O . ASP A 1 222 ? -4.158 -2.644 36.593 1.00 33.16 222 ASP A O 1
ATOM 1740 N N . HIS A 1 223 ? -3.178 -3.185 38.548 1.00 44.53 223 HIS A N 1
ATOM 1741 C CA . HIS A 1 223 ? -3.571 -4.582 38.599 1.00 44.53 223 HIS A CA 1
ATOM 1742 C C . HIS A 1 223 ? -5.015 -4.688 39.093 1.00 44.53 223 HIS A C 1
ATOM 1744 O O . HIS A 1 223 ? -5.284 -4.547 40.283 1.00 44.53 223 HIS A O 1
ATOM 1750 N N . SER A 1 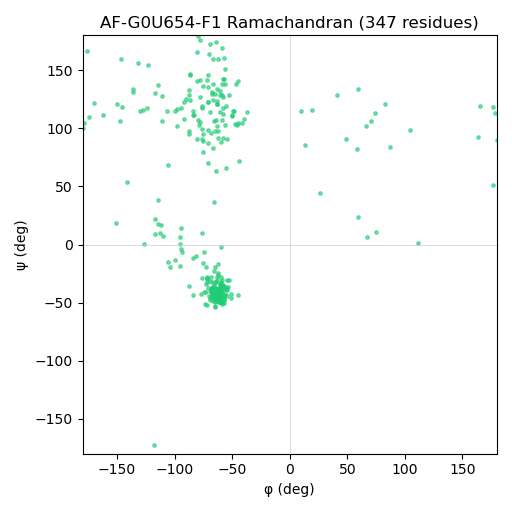224 ? -5.945 -5.015 38.196 1.00 35.47 224 SER A N 1
ATOM 1751 C CA . SER A 1 224 ? -7.324 -5.336 38.570 1.00 35.47 224 SER A CA 1
ATOM 1752 C C . SER A 1 224 ? -7.619 -6.815 38.337 1.00 35.47 224 SER A C 1
ATOM 1754 O O . SER A 1 224 ? -7.742 -7.301 37.211 1.00 35.47 224 SER A O 1
ATOM 1756 N N . VAL A 1 225 ? -7.689 -7.526 39.459 1.00 37.47 225 VAL A N 1
ATOM 1757 C CA . VAL A 1 225 ? -8.119 -8.913 39.616 1.00 37.47 225 VAL A CA 1
ATOM 1758 C C . VAL A 1 225 ? -9.587 -9.033 39.200 1.00 37.47 225 VAL A C 1
ATOM 1760 O O . VAL A 1 225 ? -10.468 -8.395 39.773 1.00 37.47 225 VAL A O 1
ATOM 1763 N N . SER A 1 226 ? -9.856 -9.876 38.202 1.00 38.44 226 SER A N 1
ATOM 1764 C CA . SER A 1 226 ? -11.214 -10.245 37.801 1.00 38.44 226 SER A CA 1
ATOM 1765 C C . SER A 1 226 ? -11.797 -11.228 38.820 1.00 38.44 226 SER A C 1
ATOM 1767 O O . SER A 1 226 ? -11.563 -12.433 38.753 1.00 38.44 226 SER A O 1
ATOM 1769 N N . THR A 1 227 ? -12.547 -10.695 39.782 1.00 46.88 227 THR A N 1
ATOM 1770 C CA . THR A 1 227 ? -13.411 -11.466 40.682 1.00 46.88 227 THR A CA 1
ATOM 1771 C C . THR A 1 227 ? -14.833 -11.396 40.137 1.00 46.88 227 THR A C 1
ATOM 1773 O O . THR A 1 227 ? -15.511 -10.378 40.264 1.00 46.88 227 THR A O 1
ATOM 1776 N N . GLY A 1 228 ? -15.273 -12.469 39.482 1.00 43.34 228 GLY A N 1
ATOM 1777 C CA . GLY A 1 228 ? -16.660 -12.645 39.060 1.00 43.34 228 GLY A CA 1
ATOM 1778 C C . GLY A 1 228 ? -17.554 -13.072 40.222 1.00 43.34 228 GLY A C 1
ATOM 1779 O O . GLY A 1 228 ? -17.126 -13.872 41.046 1.00 43.34 228 GLY A O 1
ATOM 1780 N N . MET A 1 229 ? -18.782 -12.548 40.261 1.00 44.06 229 MET A N 1
ATOM 1781 C CA . MET A 1 229 ? -19.959 -13.018 41.019 1.00 44.06 229 MET A CA 1
ATOM 1782 C C . MET A 1 229 ? -21.176 -12.115 40.636 1.00 44.06 229 MET A C 1
ATOM 1784 O O . MET A 1 229 ? -20.967 -11.118 39.944 1.00 44.06 229 MET A O 1
ATOM 1788 N N . PRO A 1 230 ? -22.446 -12.459 40.951 1.00 54.62 230 PRO A N 1
ATOM 1789 C CA . PRO A 1 230 ? -23.377 -13.130 40.044 1.00 54.62 230 PRO A CA 1
ATOM 1790 C C . PRO A 1 230 ? -24.641 -12.289 39.727 1.00 54.62 230 PRO A C 1
ATOM 1792 O O . PRO A 1 230 ? -24.727 -11.104 40.030 1.00 54.62 230 PRO A O 1
ATOM 1795 N N . GLY A 1 231 ? -25.600 -12.916 39.038 1.00 38.56 231 GLY A N 1
ATOM 1796 C CA . GLY A 1 231 ? -26.687 -12.277 38.291 1.00 38.56 231 GLY A CA 1
ATOM 1797 C C . GLY A 1 231 ? -27.800 -11.559 39.064 1.00 38.56 231 GLY A C 1
ATOM 1798 O O . GLY A 1 231 ? -27.968 -11.704 40.270 1.00 38.56 231 GLY A O 1
ATOM 1799 N N . SER A 1 232 ? -28.653 -10.874 38.295 1.00 41.88 232 SER A N 1
ATOM 1800 C CA . SER A 1 232 ? -30.112 -10.920 38.468 1.00 41.88 232 SER A CA 1
ATOM 1801 C C . SER A 1 232 ? -30.853 -10.421 37.225 1.00 41.88 232 SER A C 1
ATOM 1803 O O . SER A 1 232 ? -30.799 -9.254 36.854 1.00 41.88 232 SER A O 1
ATOM 1805 N N . SER A 1 233 ? -31.517 -11.384 36.588 1.00 44.16 233 SER A N 1
ATOM 1806 C CA . SER A 1 233 ? -32.883 -11.376 36.062 1.00 44.16 233 SER A CA 1
ATOM 1807 C C . SER A 1 233 ? -33.588 -10.040 35.812 1.00 44.16 233 SER A C 1
ATOM 1809 O O . SER A 1 233 ? -34.048 -9.381 36.739 1.00 44.16 233 SER A O 1
ATOM 1811 N N . MET A 1 234 ? -33.877 -9.783 34.535 1.00 42.41 234 MET A N 1
ATOM 1812 C CA . MET A 1 234 ? -35.094 -9.095 34.102 1.00 42.41 234 MET A CA 1
ATOM 1813 C C . MET A 1 234 ? -35.738 -9.924 32.988 1.00 42.41 234 MET A C 1
ATOM 1815 O O . MET A 1 234 ? -35.160 -10.151 31.922 1.00 42.41 234 MET A O 1
ATOM 1819 N N . ALA A 1 235 ? -36.923 -10.437 33.309 1.00 48.00 235 ALA A N 1
ATOM 1820 C CA . ALA A 1 235 ? -37.761 -11.254 32.456 1.00 48.00 235 ALA A CA 1
ATOM 1821 C C . ALA A 1 235 ? -38.166 -10.490 31.191 1.00 48.00 235 ALA A C 1
ATOM 1823 O O . ALA A 1 235 ? -38.712 -9.392 31.263 1.00 48.00 235 ALA A O 1
ATOM 1824 N N . HIS A 1 236 ? -37.950 -11.112 30.036 1.00 44.09 236 HIS A N 1
ATOM 1825 C CA . HIS A 1 236 ? -38.652 -10.776 28.811 1.00 44.09 236 HIS A CA 1
ATOM 1826 C C . HIS A 1 236 ? -39.075 -12.070 28.117 1.00 44.09 236 HIS A C 1
ATOM 1828 O O . HIS A 1 236 ? -38.330 -13.039 27.998 1.00 44.09 236 HIS A O 1
ATOM 1834 N N . THR A 1 237 ? -40.346 -12.049 27.750 1.00 39.50 237 THR A N 1
ATOM 1835 C CA . THR A 1 237 ? -41.165 -13.029 27.053 1.00 39.50 237 THR A CA 1
ATOM 1836 C C . THR A 1 237 ? -40.398 -13.783 25.968 1.00 39.50 237 THR A C 1
ATOM 1838 O O . THR A 1 237 ? -40.000 -13.226 24.947 1.00 39.50 237 THR A O 1
ATOM 1841 N N . SER A 1 238 ? -40.225 -15.079 26.194 1.00 36.59 238 SER A N 1
ATOM 1842 C CA . SER A 1 238 ? -39.634 -16.039 25.275 1.00 36.59 238 SER A CA 1
ATOM 1843 C C . SER A 1 238 ? -40.644 -16.455 24.201 1.00 36.59 238 SER A C 1
ATOM 1845 O O . SER A 1 238 ? -41.510 -17.299 24.416 1.00 36.59 238 SER A O 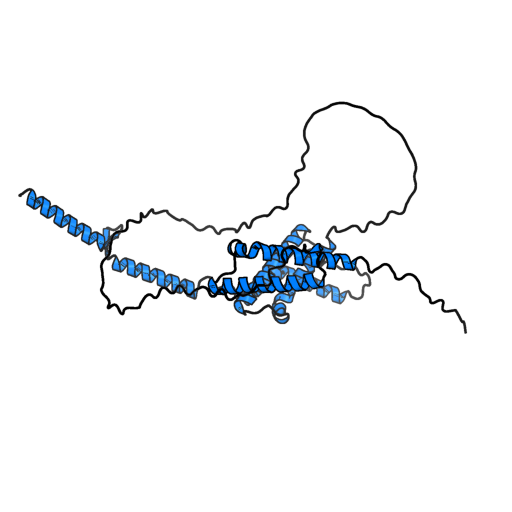1
ATOM 1847 N N . THR A 1 239 ? -40.496 -15.908 22.997 1.00 39.03 239 THR A N 1
ATOM 1848 C CA . THR A 1 239 ? -40.843 -16.634 21.767 1.00 39.03 239 THR A CA 1
ATOM 1849 C C . THR A 1 239 ? -39.867 -17.804 21.603 1.00 39.03 239 THR A C 1
ATOM 1851 O O . THR A 1 239 ? -38.655 -17.571 21.666 1.00 39.03 239 THR A O 1
ATOM 1854 N N . PRO A 1 240 ? -40.328 -19.046 21.373 1.00 36.66 240 PRO A N 1
ATOM 1855 C CA . PRO A 1 240 ? -39.440 -20.180 21.173 1.00 36.66 240 PRO A CA 1
ATOM 1856 C C . PRO A 1 240 ? -38.835 -20.085 19.771 1.00 36.66 240 PRO A C 1
ATOM 1858 O O . PRO A 1 240 ? -39.374 -20.603 18.796 1.00 36.66 240 PRO A O 1
ATOM 1861 N N . ARG A 1 241 ? -37.699 -19.394 19.650 1.00 39.50 241 ARG A N 1
ATOM 1862 C CA . ARG A 1 241 ? -36.841 -19.512 18.473 1.00 39.50 241 ARG A CA 1
ATOM 1863 C C . ARG A 1 241 ? -36.093 -20.829 18.613 1.00 39.50 241 ARG A C 1
ATOM 1865 O O . ARG A 1 241 ? -35.062 -20.912 19.268 1.00 39.50 241 ARG A O 1
ATOM 1872 N N . GLN A 1 242 ? -36.716 -21.859 18.059 1.00 38.81 242 GLN A N 1
ATOM 1873 C CA . GLN A 1 242 ? -36.186 -23.196 17.867 1.00 38.81 242 GLN A CA 1
ATOM 1874 C C . GLN A 1 242 ? -34.758 -23.099 17.314 1.00 38.81 242 GLN A C 1
ATOM 1876 O O . GLN A 1 242 ? -34.544 -22.768 16.149 1.00 38.81 242 GLN A O 1
ATOM 1881 N N . SER A 1 243 ? -33.780 -23.348 18.183 1.00 40.53 243 SER A N 1
ATOM 1882 C CA . SER A 1 243 ? -32.392 -23.592 17.818 1.00 40.53 243 SER A CA 1
ATOM 1883 C C . SER A 1 243 ? -32.337 -24.914 17.061 1.00 40.53 243 SER A C 1
ATOM 1885 O O . SER A 1 243 ? -32.093 -25.970 17.639 1.00 40.53 243 SER A O 1
ATOM 1887 N N . GLN A 1 244 ? -32.618 -24.864 15.762 1.00 41.31 244 GLN A N 1
ATOM 1888 C CA . GLN A 1 244 ? -32.142 -25.887 14.850 1.00 41.31 244 GLN A CA 1
ATOM 1889 C C . GLN A 1 244 ? -30.636 -25.681 14.711 1.00 41.31 244 GLN A C 1
ATOM 1891 O O . GLN A 1 244 ? -30.163 -24.809 13.987 1.00 41.31 244 GLN A O 1
ATOM 1896 N N . ALA A 1 245 ? -29.893 -26.483 15.468 1.00 40.31 245 ALA A N 1
ATOM 1897 C CA . ALA A 1 245 ? -28.587 -26.943 15.048 1.00 40.31 245 ALA A CA 1
ATOM 1898 C C . ALA A 1 245 ? -28.776 -27.714 13.730 1.00 40.31 245 ALA A C 1
ATOM 1900 O O . ALA A 1 245 ? -29.050 -28.908 13.733 1.00 40.31 245 ALA A O 1
ATOM 1901 N N . ALA A 1 246 ? -28.724 -26.995 12.614 1.00 43.59 246 ALA A N 1
ATOM 1902 C CA . ALA A 1 246 ? -28.196 -27.522 11.368 1.00 43.59 246 ALA A CA 1
ATOM 1903 C C . ALA A 1 246 ? -26.708 -27.123 11.420 1.00 43.59 246 ALA A C 1
ATOM 1905 O O . ALA A 1 246 ? -26.399 -25.937 11.417 1.00 43.59 246 ALA A O 1
ATOM 1906 N N . ASP A 1 247 ? -25.712 -27.986 11.618 1.00 42.19 247 ASP A N 1
ATOM 1907 C CA . ASP A 1 247 ? -25.478 -29.276 10.958 1.00 42.19 247 ASP A CA 1
ATOM 1908 C C . ASP A 1 247 ? -26.106 -29.342 9.564 1.00 42.19 247 ASP A C 1
ATOM 1910 O O . ASP A 1 247 ? -26.759 -30.300 9.168 1.00 42.19 247 ASP A O 1
ATOM 1914 N N . GLU A 1 248 ? -25.913 -28.243 8.827 1.00 40.31 248 GLU A N 1
ATOM 1915 C CA . GLU A 1 248 ? -25.899 -28.267 7.376 1.00 40.31 248 GLU A CA 1
ATOM 1916 C C . GLU A 1 248 ? -24.789 -29.253 6.993 1.00 40.31 248 GLU A C 1
ATOM 1918 O O . GLU A 1 248 ? -23.612 -28.983 7.279 1.00 40.31 248 GLU A O 1
ATOM 1923 N N . PRO A 1 249 ? -25.131 -30.412 6.404 1.00 43.75 249 PRO A N 1
ATOM 1924 C CA . PRO A 1 249 ? -24.126 -31.302 5.874 1.00 43.75 249 PRO A CA 1
ATOM 1925 C C . PRO A 1 249 ? -23.364 -30.470 4.859 1.00 43.75 249 PRO A C 1
ATOM 1927 O O . PRO A 1 249 ? -23.946 -29.960 3.905 1.00 43.75 249 PRO A O 1
ATOM 1930 N N . ILE A 1 250 ? -22.069 -30.279 5.115 1.00 50.44 250 ILE A N 1
ATOM 1931 C CA . ILE A 1 250 ? -21.136 -29.721 4.149 1.00 50.44 250 ILE A CA 1
ATOM 1932 C C . ILE A 1 250 ? -21.402 -30.500 2.870 1.00 50.44 250 ILE A C 1
ATOM 1934 O O . ILE A 1 250 ? -21.018 -31.669 2.768 1.00 50.44 250 ILE A O 1
ATOM 1938 N N . GLU A 1 251 ? -22.108 -29.865 1.930 1.00 40.38 251 GLU A N 1
ATOM 1939 C CA . GLU A 1 251 ? -22.180 -30.295 0.553 1.00 40.38 251 GLU A CA 1
ATOM 1940 C C . GLU A 1 251 ? -20.727 -30.301 0.104 1.00 40.38 251 GLU A C 1
ATOM 1942 O O . GLU A 1 251 ? -20.141 -29.311 -0.344 1.00 40.38 251 GLU A O 1
ATOM 1947 N N . THR A 1 252 ? -20.124 -31.470 0.277 1.00 43.81 252 THR A N 1
ATOM 1948 C CA . THR A 1 252 ? -19.017 -31.987 -0.494 1.00 43.81 252 THR A CA 1
ATOM 1949 C C . THR A 1 252 ? -19.561 -32.147 -1.904 1.00 43.81 252 THR A C 1
ATOM 1951 O O . THR A 1 252 ? -19.684 -33.242 -2.436 1.00 43.81 252 THR A O 1
ATOM 1954 N N . ALA A 1 253 ? -19.945 -31.011 -2.501 1.00 43.56 253 ALA A N 1
ATOM 1955 C CA . ALA A 1 253 ? -20.075 -30.866 -3.920 1.00 43.56 253 ALA A CA 1
ATOM 1956 C C . ALA A 1 253 ? -18.761 -31.408 -4.443 1.00 43.56 253 ALA A C 1
ATOM 1958 O O . ALA A 1 253 ? -17.690 -30.854 -4.166 1.00 43.56 253 ALA A O 1
ATOM 1959 N N . ASP A 1 254 ? -18.908 -32.556 -5.088 1.00 39.25 254 ASP A N 1
ATOM 1960 C CA . ASP A 1 254 ? -17.957 -33.320 -5.856 1.00 39.25 254 ASP A CA 1
ATOM 1961 C C . ASP A 1 254 ? -17.384 -32.414 -6.950 1.00 39.25 254 ASP A C 1
ATOM 1963 O O . ASP A 1 254 ? -17.591 -32.551 -8.150 1.00 39.25 254 ASP A O 1
ATOM 1967 N N . VAL A 1 255 ? -16.647 -31.397 -6.513 1.00 49.75 255 VAL A N 1
ATOM 1968 C CA . VAL A 1 255 ? -15.581 -30.807 -7.275 1.00 49.75 255 VAL A CA 1
ATOM 1969 C C . VAL A 1 255 ? -14.491 -31.844 -7.127 1.00 49.75 255 VAL A C 1
ATOM 1971 O O . VAL A 1 255 ? -13.582 -31.701 -6.304 1.00 49.75 255 VAL A O 1
ATOM 1974 N N . SER A 1 256 ? -14.623 -32.893 -7.937 1.00 47.53 256 SER A N 1
ATOM 1975 C CA . SER A 1 256 ? -13.536 -33.600 -8.586 1.00 47.53 256 SER A CA 1
ATOM 1976 C C . SER A 1 256 ? -12.575 -32.549 -9.150 1.00 47.53 256 SER A C 1
ATOM 1978 O O . SER A 1 256 ? -12.539 -32.243 -10.340 1.00 47.53 256 SER A O 1
ATOM 1980 N N . SER A 1 257 ? -11.857 -31.885 -8.243 1.00 52.38 257 SER A N 1
ATOM 1981 C CA . SER A 1 257 ? -10.764 -30.993 -8.543 1.00 52.38 257 SER A CA 1
ATOM 1982 C C . SER A 1 257 ? -9.800 -31.915 -9.250 1.00 52.38 257 SER A C 1
ATOM 1984 O O . SER A 1 257 ? -9.385 -32.887 -8.613 1.00 52.38 257 SER A O 1
ATOM 1986 N N . PRO A 1 258 ? -9.533 -31.697 -10.550 1.00 55.78 258 PRO A N 1
ATOM 1987 C CA . PRO A 1 258 ? -8.702 -32.592 -11.333 1.00 55.78 258 PRO A CA 1
ATOM 1988 C C . PRO A 1 258 ? -7.441 -32.805 -10.521 1.00 55.78 258 PRO A C 1
ATOM 1990 O O . PRO A 1 258 ? -6.737 -31.834 -10.241 1.00 55.78 258 PRO A O 1
ATOM 1993 N N . THR A 1 259 ? -7.286 -34.036 -10.028 1.00 54.78 259 THR A N 1
ATOM 1994 C CA . THR A 1 259 ? -6.316 -34.444 -9.020 1.00 54.78 259 THR A CA 1
ATOM 1995 C C . THR A 1 259 ? -4.992 -33.833 -9.424 1.00 54.78 259 THR A C 1
ATOM 1997 O O . THR A 1 259 ? -4.413 -34.282 -10.411 1.00 54.78 259 THR A O 1
ATOM 2000 N N . ALA A 1 260 ? -4.594 -32.742 -8.755 1.00 57.00 260 ALA A N 1
ATOM 2001 C CA . ALA A 1 260 ? -3.456 -31.927 -9.160 1.00 57.00 260 ALA A CA 1
ATOM 2002 C C . ALA A 1 260 ? -2.289 -32.880 -9.404 1.00 57.00 260 ALA A C 1
ATOM 2004 O O . ALA A 1 260 ? -1.926 -33.629 -8.491 1.00 57.00 260 ALA A O 1
ATOM 2005 N N . GLY A 1 261 ? -1.855 -32.945 -10.669 1.00 57.03 261 GLY A N 1
ATOM 2006 C CA . GLY A 1 261 ? -1.145 -34.076 -11.254 1.00 57.03 261 GLY A CA 1
ATOM 2007 C C . GLY A 1 261 ? -0.117 -34.639 -10.290 1.00 57.03 261 GLY A C 1
ATOM 2008 O O . GLY A 1 261 ? 0.927 -34.034 -10.046 1.00 57.03 261 GLY A O 1
ATOM 2009 N N . LYS A 1 262 ? -0.436 -35.788 -9.689 1.00 61.47 262 LYS A N 1
ATOM 2010 C CA . LYS A 1 262 ? 0.492 -36.506 -8.824 1.00 61.47 262 LYS 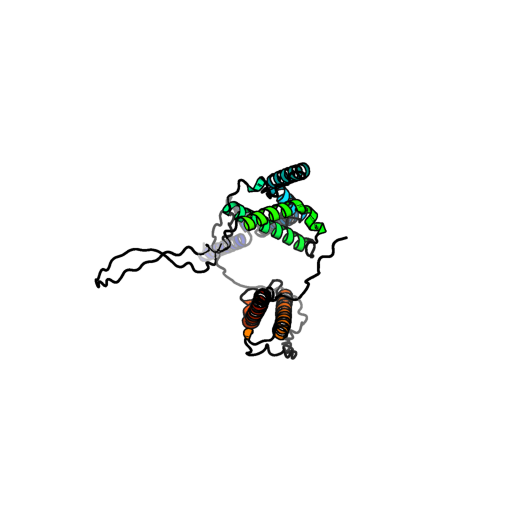A CA 1
ATOM 2011 C C . LYS A 1 262 ? 1.660 -36.964 -9.698 1.00 61.47 262 LYS A C 1
ATOM 2013 O O . LYS A 1 262 ? 1.578 -37.994 -10.351 1.00 61.47 262 LYS A O 1
ATOM 2018 N N . GLY A 1 263 ? 2.749 -36.203 -9.673 1.00 72.44 263 GLY A N 1
ATOM 2019 C CA . GLY A 1 263 ? 4.086 -36.781 -9.758 1.00 72.44 263 GLY A CA 1
ATOM 2020 C C . GLY A 1 263 ? 4.904 -36.532 -11.018 1.00 72.44 263 GLY A C 1
ATOM 2021 O O . GLY A 1 263 ? 6.028 -37.014 -11.042 1.00 72.44 263 GLY A O 1
ATOM 2022 N N . ILE A 1 264 ? 4.437 -35.783 -12.022 1.00 89.38 264 ILE A N 1
ATOM 2023 C CA . ILE A 1 264 ? 5.318 -35.426 -13.148 1.00 89.38 264 ILE A CA 1
ATOM 2024 C C . ILE A 1 264 ? 6.137 -34.191 -12.742 1.00 89.38 264 ILE A C 1
ATOM 2026 O O . ILE A 1 264 ? 5.546 -33.129 -12.510 1.00 89.38 264 ILE A O 1
ATOM 2030 N N . PRO A 1 265 ? 7.473 -34.281 -12.613 1.00 93.94 265 PRO A N 1
ATOM 2031 C CA . PRO A 1 265 ? 8.308 -33.114 -12.344 1.00 93.94 265 PRO A CA 1
ATOM 2032 C C . PRO A 1 265 ? 8.111 -32.064 -13.442 1.00 93.94 265 PRO A C 1
ATOM 2034 O O . PRO A 1 265 ? 7.992 -32.419 -14.613 1.00 93.94 265 PRO A O 1
ATOM 2037 N N . ALA A 1 266 ? 8.099 -30.774 -13.089 1.00 95.06 266 ALA A N 1
ATOM 2038 C CA . ALA A 1 266 ? 7.902 -29.693 -14.065 1.00 95.06 266 ALA A CA 1
ATOM 2039 C C . ALA A 1 266 ? 8.910 -29.762 -15.234 1.00 95.06 266 ALA A C 1
ATOM 2041 O O . ALA A 1 266 ? 8.581 -29.426 -16.369 1.00 95.06 266 ALA A O 1
ATOM 2042 N N . SER A 1 267 ? 10.117 -30.276 -14.983 1.00 95.75 267 SER A N 1
ATOM 2043 C CA . SER A 1 267 ? 11.152 -30.495 -15.998 1.00 95.75 267 SER A CA 1
ATOM 2044 C C . SER A 1 267 ? 10.735 -31.448 -17.123 1.00 95.75 267 SER A C 1
ATOM 2046 O O . SER A 1 267 ? 11.239 -31.306 -18.233 1.00 95.75 267 SER A O 1
ATOM 2048 N N . HIS A 1 268 ? 9.827 -32.394 -16.871 1.00 96.19 268 HIS A N 1
ATOM 2049 C CA . HIS A 1 268 ? 9.421 -33.424 -17.838 1.00 96.19 268 HIS A CA 1
ATOM 2050 C C . HIS A 1 268 ? 8.168 -33.042 -18.636 1.00 96.19 268 HIS A C 1
ATOM 2052 O O . HIS A 1 268 ? 7.755 -33.784 -19.520 1.00 96.19 268 HIS A O 1
ATOM 2058 N N . MET A 1 269 ? 7.557 -31.897 -18.332 1.00 95.19 269 MET A N 1
ATOM 2059 C CA . MET A 1 269 ? 6.344 -31.444 -19.006 1.00 95.19 269 MET A CA 1
ATOM 2060 C C . MET A 1 269 ? 6.683 -30.661 -20.274 1.00 95.19 269 MET A C 1
ATOM 2062 O O . MET A 1 269 ? 7.681 -29.931 -20.336 1.00 95.19 269 MET A O 1
ATOM 2066 N N . SER A 1 270 ? 5.837 -30.773 -21.291 1.00 96.12 270 SER A N 1
ATOM 2067 C CA . SER A 1 270 ? 5.899 -29.918 -22.476 1.00 96.12 270 SER A CA 1
ATOM 2068 C C . SER A 1 270 ? 5.562 -28.459 -22.125 1.00 96.12 270 SER A C 1
ATOM 2070 O O . SER A 1 270 ? 4.953 -28.162 -21.096 1.00 96.12 270 SER A O 1
ATOM 2072 N N . ASN A 1 271 ? 5.967 -27.511 -22.977 1.00 94.88 271 ASN A N 1
ATOM 2073 C CA . ASN A 1 271 ? 5.695 -26.084 -22.744 1.00 94.88 271 ASN A CA 1
ATOM 2074 C C . ASN A 1 271 ? 4.190 -25.774 -22.673 1.00 94.88 271 ASN A C 1
ATOM 2076 O O . ASN A 1 271 ? 3.776 -24.901 -21.907 1.00 94.88 271 ASN A O 1
ATOM 2080 N N . GLU A 1 272 ? 3.380 -26.498 -23.447 1.00 96.25 272 GLU A N 1
ATOM 2081 C CA . GLU A 1 272 ? 1.926 -26.363 -23.435 1.00 96.25 272 GLU A CA 1
ATOM 2082 C C . GLU A 1 272 ? 1.331 -26.881 -22.121 1.00 96.25 272 GLU A C 1
ATOM 2084 O O . GLU A 1 272 ? 0.581 -26.159 -21.461 1.00 96.25 272 GLU A O 1
ATOM 2089 N N . GLU A 1 273 ? 1.743 -28.070 -21.673 1.00 95.69 273 GLU A N 1
ATOM 2090 C CA . GLU A 1 273 ? 1.299 -28.637 -20.395 1.00 95.69 273 GLU A CA 1
ATOM 2091 C C . GLU A 1 273 ? 1.687 -27.745 -19.209 1.00 95.69 273 GLU A C 1
ATOM 2093 O O . GLU A 1 273 ? 0.856 -27.483 -18.337 1.00 95.69 273 GLU A O 1
ATOM 2098 N N . LEU A 1 274 ? 2.912 -27.201 -19.204 1.00 95.81 274 LEU A N 1
ATOM 2099 C CA . LEU A 1 274 ? 3.365 -26.238 -18.195 1.00 95.81 274 LEU A CA 1
ATOM 2100 C C . LEU A 1 274 ? 2.450 -25.006 -18.136 1.00 95.81 274 LEU A C 1
ATOM 2102 O O . LEU A 1 274 ? 2.082 -24.541 -17.052 1.00 95.81 274 LEU A O 1
ATOM 2106 N N . ALA A 1 275 ? 2.070 -24.457 -19.293 1.00 95.50 275 ALA A N 1
ATOM 2107 C CA . ALA A 1 275 ? 1.208 -23.283 -19.373 1.00 95.50 275 ALA A CA 1
ATOM 2108 C C . ALA A 1 275 ? -0.228 -23.583 -18.908 1.00 95.50 275 ALA A C 1
ATOM 2110 O O . ALA A 1 275 ? -0.825 -22.770 -18.188 1.00 95.50 275 ALA A O 1
ATOM 2111 N N . VAL A 1 276 ? -0.772 -24.745 -19.284 1.00 96.12 276 VAL A N 1
ATOM 2112 C CA . VAL A 1 276 ? -2.109 -25.205 -18.882 1.00 96.12 276 VAL A CA 1
ATOM 2113 C C . VAL A 1 276 ? -2.168 -25.450 -17.375 1.00 96.12 276 VAL A C 1
ATOM 2115 O O . VAL A 1 276 ? -3.056 -24.905 -16.709 1.00 96.12 276 VAL A O 1
ATOM 2118 N N . GLU A 1 277 ? -1.205 -26.184 -16.808 1.00 95.50 277 GLU A N 1
ATOM 2119 C CA . GLU A 1 277 ? -1.162 -26.475 -15.371 1.00 95.50 277 GLU A CA 1
ATOM 2120 C C . GLU A 1 277 ? -0.973 -25.188 -14.555 1.00 95.50 277 GLU A C 1
ATOM 2122 O O . GLU A 1 277 ? -1.721 -24.937 -13.606 1.00 95.50 277 GLU A O 1
ATOM 2127 N N . LYS A 1 278 ? -0.070 -24.292 -14.981 1.00 96.38 278 LYS A N 1
ATOM 2128 C CA . LYS A 1 278 ? 0.122 -22.978 -14.346 1.00 96.38 278 LYS A CA 1
ATOM 2129 C C . LYS A 1 278 ? -1.170 -22.158 -14.334 1.00 96.38 278 LYS A C 1
ATOM 2131 O O . LYS A 1 278 ? -1.494 -21.538 -13.319 1.00 96.38 278 LYS A O 1
ATOM 2136 N N . ARG A 1 279 ? -1.918 -22.128 -15.446 1.00 96.75 279 ARG A N 1
ATOM 2137 C CA . ARG A 1 279 ? -3.209 -21.420 -15.535 1.00 96.75 279 ARG A CA 1
ATOM 2138 C C . ARG A 1 279 ? -4.264 -22.067 -14.638 1.00 96.75 279 ARG A C 1
ATOM 2140 O O . ARG A 1 279 ? -5.084 -21.353 -14.062 1.00 96.75 279 ARG A O 1
ATOM 2147 N N . ASN A 1 280 ? -4.263 -23.393 -14.519 1.00 95.75 280 ASN A N 1
ATOM 2148 C CA . ASN A 1 280 ? -5.166 -24.112 -13.628 1.00 95.75 280 ASN A CA 1
ATOM 2149 C C . ASN A 1 280 ? -4.881 -23.786 -12.155 1.00 95.75 280 ASN A C 1
ATOM 2151 O O . ASN A 1 280 ? -5.763 -23.279 -11.466 1.00 95.75 280 ASN A O 1
ATOM 2155 N N . LEU A 1 281 ? -3.634 -23.951 -11.705 1.00 95.94 281 LEU A N 1
ATOM 2156 C CA . LEU A 1 281 ? -3.234 -23.633 -10.332 1.00 95.94 281 LEU A CA 1
ATOM 2157 C C . LEU A 1 281 ? -3.493 -22.170 -9.988 1.00 95.94 281 LEU A C 1
ATOM 2159 O O . LEU A 1 281 ? -4.043 -21.883 -8.932 1.00 95.94 281 LEU A O 1
ATOM 2163 N N . LYS A 1 282 ? -3.213 -21.240 -10.909 1.00 96.88 282 LYS A N 1
ATOM 2164 C CA . LYS A 1 282 ? -3.546 -19.826 -10.709 1.00 96.88 282 LYS A CA 1
ATOM 2165 C C . LYS A 1 282 ? -5.041 -19.618 -10.423 1.00 96.88 282 LYS A C 1
ATOM 2167 O O . LYS A 1 282 ? -5.375 -18.846 -9.531 1.00 96.88 282 LYS A O 1
ATOM 2172 N N . ARG A 1 283 ? -5.942 -20.303 -11.142 1.00 96.44 283 ARG A N 1
ATOM 2173 C CA . ARG A 1 283 ? -7.396 -20.224 -10.896 1.00 96.44 283 ARG A CA 1
ATOM 2174 C C . ARG A 1 283 ? -7.785 -20.815 -9.542 1.00 96.44 283 ARG A C 1
ATOM 2176 O O . ARG A 1 283 ? -8.595 -20.212 -8.846 1.00 96.44 283 ARG A O 1
ATOM 2183 N N . VAL A 1 284 ? -7.210 -21.959 -9.168 1.00 95.38 284 VAL A N 1
ATOM 2184 C CA . VAL A 1 284 ? -7.465 -22.609 -7.871 1.00 95.38 284 VAL A CA 1
ATOM 2185 C C . VAL A 1 284 ? -7.032 -21.704 -6.717 1.00 95.38 284 VAL A C 1
ATOM 2187 O O . VAL A 1 284 ? -7.833 -21.440 -5.822 1.00 95.38 284 VAL A O 1
ATOM 2190 N N . LEU A 1 285 ? -5.810 -21.165 -6.779 1.00 96.50 285 LEU A N 1
ATOM 2191 C CA . LEU A 1 285 ? -5.264 -20.273 -5.755 1.00 96.50 285 LEU A CA 1
ATOM 2192 C C . LEU A 1 285 ? -6.083 -18.979 -5.634 1.00 96.50 285 LEU A C 1
ATOM 2194 O O . LEU A 1 285 ? -6.483 -18.628 -4.529 1.00 96.50 285 LEU A O 1
ATOM 2198 N N . HIS A 1 286 ? -6.441 -18.327 -6.748 1.00 96.88 286 HIS A N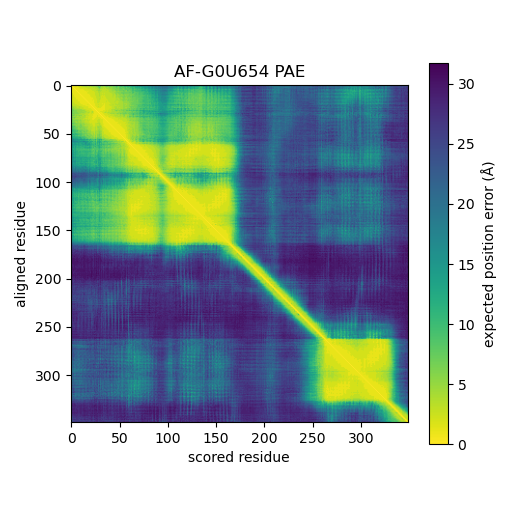 1
ATOM 2199 C CA . HIS A 1 286 ? -7.307 -17.139 -6.705 1.00 96.88 286 HIS A CA 1
ATOM 2200 C C . HIS A 1 286 ? -8.698 -17.441 -6.138 1.00 96.88 286 HIS A C 1
ATOM 2202 O O . HIS A 1 286 ? -9.209 -16.674 -5.329 1.00 96.88 286 HIS A O 1
ATOM 2208 N N . LYS A 1 287 ? -9.317 -18.566 -6.523 1.00 96.38 287 LYS A N 1
ATOM 2209 C CA . LYS A 1 287 ? -10.631 -18.962 -5.994 1.00 96.38 287 LYS A CA 1
ATOM 2210 C C . LYS A 1 287 ? -10.577 -19.181 -4.482 1.00 96.38 287 LYS A C 1
ATOM 2212 O O . LYS A 1 287 ? -11.534 -18.834 -3.793 1.00 96.38 287 LYS A O 1
ATOM 2217 N N . PHE A 1 288 ? -9.485 -19.749 -3.971 1.00 97.38 288 PHE A N 1
ATOM 2218 C CA . PHE A 1 288 ? -9.253 -19.870 -2.535 1.00 97.38 288 PHE A CA 1
ATOM 2219 C C . PHE A 1 288 ? -9.097 -18.501 -1.871 1.00 97.38 288 PHE A C 1
ATOM 2221 O O . PHE A 1 288 ? -9.831 -18.221 -0.929 1.00 97.38 288 PHE A O 1
ATOM 2228 N N . GLU A 1 289 ? -8.204 -17.649 -2.382 1.00 96.19 289 GLU A N 1
ATOM 2229 C CA . GLU A 1 289 ? -7.931 -16.321 -1.819 1.00 96.19 289 GLU A CA 1
ATOM 2230 C C . GLU A 1 289 ? -9.208 -15.471 -1.755 1.00 96.19 289 GLU A C 1
ATOM 2232 O O . GLU A 1 289 ? -9.546 -14.971 -0.685 1.00 96.19 289 GLU A O 1
ATOM 2237 N N . SER A 1 290 ? -9.992 -15.416 -2.839 1.00 96.12 290 SER A N 1
ATOM 2238 C CA . SER A 1 290 ? -11.263 -14.681 -2.870 1.00 96.12 290 SER A CA 1
ATOM 2239 C C . SER A 1 290 ? -12.302 -15.249 -1.902 1.00 96.12 290 SER A C 1
ATOM 2241 O O . SER A 1 290 ? -12.960 -14.494 -1.192 1.00 96.12 290 SER A O 1
ATOM 2243 N N . LYS A 1 291 ? -12.456 -16.580 -1.827 1.00 95.75 291 LYS A N 1
ATOM 2244 C CA . LYS A 1 291 ? -13.398 -17.207 -0.881 1.00 95.75 291 LYS A CA 1
ATOM 2245 C C . LYS A 1 291 ? -12.965 -17.057 0.574 1.00 95.75 291 LYS A C 1
ATOM 2247 O O . LYS A 1 291 ? -13.813 -17.154 1.460 1.00 95.75 291 LYS A O 1
ATOM 2252 N N . PHE A 1 292 ? -11.667 -16.953 0.830 1.00 97.56 292 PHE A N 1
ATOM 2253 C CA . PHE A 1 292 ? -11.130 -16.734 2.164 1.00 97.56 292 PHE A CA 1
ATOM 2254 C C . PHE A 1 292 ? -11.387 -15.290 2.591 1.00 97.56 292 PHE A C 1
ATOM 2256 O O . PHE A 1 292 ? -11.999 -15.067 3.630 1.00 97.56 292 PHE A O 1
ATOM 2263 N N . GLU A 1 293 ? -11.023 -14.323 1.751 1.00 96.62 293 GLU A N 1
ATOM 2264 C CA . GLU A 1 293 ? -11.237 -12.901 2.017 1.00 96.62 293 GLU A CA 1
ATOM 2265 C C . GLU A 1 293 ? -12.723 -12.570 2.188 1.00 96.62 293 GLU A C 1
ATOM 2267 O O . GLU A 1 293 ? -13.090 -11.898 3.145 1.00 96.62 293 GLU A O 1
ATOM 2272 N N . GLN A 1 294 ? -13.601 -13.148 1.359 1.00 95.62 294 GLN A N 1
ATOM 2273 C CA . GLN A 1 294 ? -15.052 -12.993 1.503 1.00 95.62 294 GLN A CA 1
ATOM 2274 C C . GLN A 1 294 ? -15.582 -13.498 2.856 1.00 95.62 294 GLN A C 1
ATOM 2276 O O . GLN A 1 294 ? -16.546 -12.946 3.378 1.00 95.62 294 GLN A O 1
ATOM 2281 N N . ARG A 1 295 ? -14.987 -14.560 3.416 1.00 96.50 295 ARG A N 1
ATOM 2282 C CA . ARG A 1 295 ? -15.444 -15.171 4.675 1.00 96.50 295 ARG A CA 1
ATOM 2283 C C . ARG A 1 295 ? -14.840 -14.524 5.915 1.00 96.50 295 ARG A C 1
ATOM 2285 O O . ARG A 1 295 ? -15.512 -14.452 6.936 1.00 96.50 295 ARG A O 1
ATOM 2292 N N . HIS A 1 296 ? -13.587 -14.093 5.836 1.00 96.25 296 HIS A N 1
ATOM 2293 C CA . HIS A 1 296 ? -12.833 -13.620 6.994 1.00 96.25 296 HIS A CA 1
ATOM 2294 C C . HIS A 1 296 ? -12.653 -12.098 7.027 1.00 96.25 296 HIS A C 1
ATOM 2296 O O . HIS A 1 296 ? -12.302 -11.555 8.069 1.00 96.25 296 HIS A O 1
ATOM 2302 N N . GLY A 1 297 ? -12.897 -11.401 5.914 1.00 95.75 297 GLY A N 1
ATOM 2303 C CA . GLY A 1 297 ? -12.724 -9.951 5.804 1.00 95.75 297 GLY A CA 1
ATOM 2304 C C . GLY A 1 297 ? -11.264 -9.495 5.710 1.00 95.75 297 GLY A C 1
ATOM 2305 O O . GLY A 1 297 ? -10.996 -8.304 5.824 1.00 95.75 297 GLY A O 1
ATOM 2306 N N . TYR A 1 298 ? -10.313 -10.417 5.523 1.00 96.44 298 TYR A N 1
ATOM 2307 C CA . TYR A 1 298 ? -8.893 -10.105 5.347 1.00 96.44 298 TYR A CA 1
ATOM 2308 C C . TYR A 1 298 ? -8.195 -11.100 4.406 1.00 96.44 298 TYR A C 1
ATOM 2310 O O . TYR A 1 298 ? -8.655 -12.226 4.199 1.00 96.44 298 TYR A O 1
ATOM 2318 N N . ALA A 1 299 ? -7.054 -10.690 3.845 1.00 94.75 299 ALA A N 1
ATOM 2319 C CA . ALA A 1 299 ? -6.273 -11.506 2.916 1.00 94.75 299 ALA A CA 1
ATOM 2320 C C . ALA A 1 299 ? -5.548 -12.684 3.616 1.00 94.75 299 ALA A C 1
ATOM 2322 O O . ALA A 1 299 ? -4.976 -12.488 4.690 1.00 94.75 299 ALA A O 1
ATOM 2323 N N . PRO A 1 300 ? -5.461 -13.889 3.007 1.00 96.75 300 PRO A N 1
ATOM 2324 C CA . PRO A 1 300 ? -4.869 -15.064 3.657 1.00 96.75 300 PRO A CA 1
ATOM 2325 C C . PRO A 1 300 ? -3.409 -14.867 4.086 1.00 96.75 300 PRO A C 1
ATOM 2327 O O . PRO A 1 300 ? -2.537 -14.541 3.263 1.00 96.75 300 PRO A O 1
ATOM 2330 N N . THR A 1 301 ? -3.118 -15.173 5.351 1.00 97.69 301 THR A N 1
ATOM 2331 C CA . THR A 1 301 ? -1.763 -15.174 5.917 1.00 97.69 301 THR A CA 1
ATOM 2332 C C . THR A 1 301 ? -0.981 -16.433 5.518 1.00 97.69 301 THR A C 1
ATOM 2334 O O . THR A 1 301 ? -1.501 -17.355 4.886 1.00 97.69 301 THR A O 1
ATOM 2337 N N . LYS A 1 302 ? 0.301 -16.518 5.903 1.00 96.50 302 LYS A N 1
ATOM 2338 C CA . LYS A 1 302 ? 1.131 -17.715 5.662 1.00 96.50 302 LYS A CA 1
ATOM 2339 C C . LYS A 1 302 ? 0.550 -18.974 6.322 1.00 96.50 302 LYS A C 1
ATOM 2341 O O . LYS A 1 302 ? 0.725 -20.065 5.786 1.00 96.50 302 LYS A O 1
ATOM 2346 N N . ASN A 1 303 ? -0.118 -18.834 7.469 1.00 97.06 303 ASN A N 1
ATOM 2347 C CA . ASN A 1 303 ? -0.706 -19.969 8.178 1.00 97.06 303 ASN A CA 1
ATOM 2348 C C . ASN A 1 303 ? -1.948 -20.500 7.451 1.00 97.06 303 ASN A C 1
ATOM 2350 O O . ASN A 1 303 ? -2.082 -21.707 7.270 1.00 97.06 303 ASN A O 1
ATOM 2354 N N . ASP A 1 304 ? -2.785 -19.595 6.945 1.00 96.81 304 ASP A N 1
ATOM 2355 C CA . ASP A 1 304 ? -4.022 -19.929 6.226 1.00 96.81 304 ASP A CA 1
ATOM 2356 C C . ASP A 1 304 ? -3.741 -20.666 4.910 1.00 96.81 304 ASP A C 1
ATOM 2358 O O . ASP A 1 304 ? -4.476 -21.566 4.504 1.00 96.81 304 ASP A O 1
ATOM 2362 N N . ARG A 1 305 ? -2.609 -20.339 4.274 1.00 97.19 305 ARG A N 1
ATOM 2363 C CA . ARG A 1 305 ? -2.134 -20.984 3.042 1.00 97.19 305 ARG A CA 1
ATOM 2364 C C . ARG A 1 305 ? -1.565 -22.388 3.252 1.00 97.19 305 ARG A C 1
ATOM 2366 O O . ARG A 1 305 ? -1.262 -23.043 2.259 1.00 97.19 305 ARG A O 1
ATOM 2373 N N . ARG A 1 306 ? -1.414 -22.884 4.493 1.00 96.38 306 ARG A N 1
ATOM 2374 C CA . ARG A 1 306 ? -0.875 -24.239 4.746 1.00 96.38 306 ARG A CA 1
ATOM 2375 C C . ARG A 1 306 ? -1.696 -25.330 4.065 1.00 96.38 306 ARG A C 1
ATOM 2377 O O . ARG A 1 306 ? -1.114 -26.296 3.583 1.00 96.38 306 ARG A O 1
ATOM 2384 N N . SER A 1 307 ? -3.014 -25.151 3.991 1.00 94.38 307 SER A N 1
ATOM 2385 C CA . SER A 1 307 ? -3.931 -26.093 3.338 1.00 94.38 307 SER A CA 1
ATOM 2386 C C . SER A 1 307 ? -3.665 -26.256 1.836 1.00 94.38 307 SER A C 1
ATOM 2388 O O . SER A 1 307 ? -3.927 -27.325 1.299 1.00 94.38 307 SER A O 1
ATOM 2390 N N . LEU A 1 308 ? -3.091 -25.235 1.185 1.00 95.94 308 LEU A N 1
ATOM 2391 C CA . LEU A 1 308 ? -2.730 -25.224 -0.238 1.00 95.94 308 LEU A CA 1
ATOM 2392 C C . LEU A 1 308 ? -1.219 -25.074 -0.469 1.00 95.94 308 LEU A C 1
ATOM 2394 O O . LEU A 1 308 ? -0.771 -24.614 -1.523 1.00 95.94 308 LEU A O 1
ATOM 2398 N N . ALA A 1 309 ? -0.397 -25.412 0.529 1.00 95.94 309 ALA A N 1
ATOM 2399 C CA . ALA A 1 309 ? 1.047 -25.202 0.451 1.00 95.94 309 ALA A CA 1
ATOM 2400 C C . ALA A 1 309 ? 1.671 -25.935 -0.749 1.00 95.94 309 ALA A C 1
ATOM 2402 O O . ALA A 1 309 ? 2.581 -25.409 -1.388 1.00 95.94 309 ALA A O 1
ATOM 2403 N N . ARG A 1 310 ? 1.154 -27.122 -1.092 1.00 95.12 310 ARG A N 1
ATOM 2404 C CA . ARG A 1 310 ? 1.640 -27.920 -2.227 1.00 95.12 310 ARG A CA 1
ATOM 2405 C C . ARG A 1 310 ? 1.351 -27.236 -3.561 1.00 95.12 310 ARG A C 1
ATOM 2407 O O . ARG A 1 310 ? 2.222 -27.196 -4.423 1.00 95.12 310 ARG A O 1
ATOM 2414 N N . GLU A 1 311 ? 0.167 -26.663 -3.711 1.00 95.56 311 GLU A N 1
ATOM 2415 C CA . GLU A 1 311 ? -0.295 -25.949 -4.898 1.00 95.56 311 GLU A CA 1
ATOM 2416 C C . GLU A 1 311 ? 0.508 -24.664 -5.114 1.00 95.56 311 GLU A C 1
ATOM 2418 O O . GLU A 1 311 ? 0.918 -24.381 -6.242 1.00 95.56 311 GLU A O 1
ATOM 2423 N N . TYR A 1 312 ? 0.795 -23.915 -4.042 1.00 96.56 312 TYR A N 1
ATOM 2424 C CA . TYR A 1 312 ? 1.670 -22.74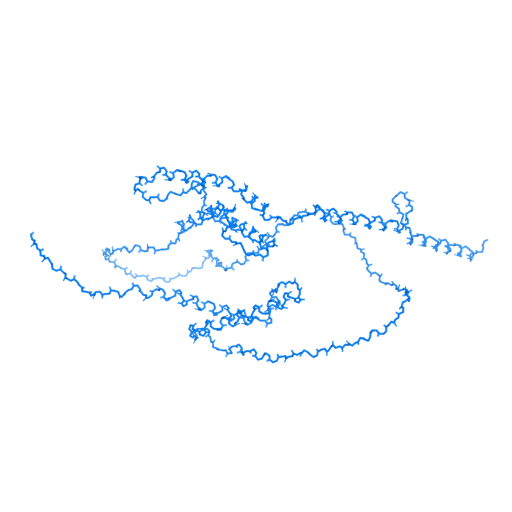0 -4.109 1.00 96.56 312 TYR A CA 1
ATOM 2425 C C . TYR A 1 312 ? 3.096 -23.116 -4.530 1.00 96.56 312 TYR A C 1
ATOM 2427 O O . TYR A 1 312 ? 3.653 -22.466 -5.419 1.00 96.56 312 TYR A O 1
ATOM 2435 N N . THR A 1 313 ? 3.673 -24.1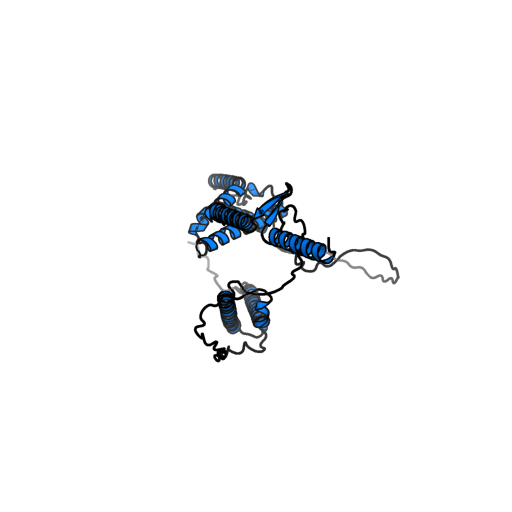70 -3.940 1.00 95.88 313 THR A N 1
ATOM 2436 C CA . THR A 1 313 ? 5.010 -24.665 -4.310 1.00 95.88 313 THR A CA 1
ATOM 2437 C C . THR A 1 313 ? 5.047 -25.092 -5.775 1.00 95.88 313 THR A C 1
ATOM 2439 O O . THR A 1 313 ? 5.879 -24.600 -6.537 1.00 95.88 313 THR A O 1
ATOM 2442 N N . ARG A 1 314 ? 4.079 -25.907 -6.208 1.00 96.06 314 ARG A N 1
ATOM 2443 C CA . ARG A 1 314 ? 3.964 -26.381 -7.592 1.00 96.06 314 ARG A CA 1
ATOM 2444 C C . ARG A 1 314 ? 3.810 -25.231 -8.588 1.00 96.06 314 ARG A C 1
ATOM 2446 O O . ARG A 1 314 ? 4.474 -25.210 -9.619 1.00 96.06 314 ARG A O 1
ATOM 2453 N N . TYR A 1 315 ? 2.979 -24.236 -8.282 1.00 97.50 315 TYR A N 1
ATOM 2454 C CA . TYR A 1 315 ? 2.837 -23.047 -9.125 1.00 97.50 315 TYR A CA 1
ATOM 2455 C C . TYR A 1 315 ? 4.165 -22.282 -9.270 1.00 97.50 315 TYR A C 1
ATOM 2457 O O . TYR A 1 315 ? 4.483 -21.795 -10.360 1.00 97.50 315 TYR A O 1
ATOM 2465 N N . GLY A 1 316 ? 4.952 -22.201 -8.192 1.00 96.81 316 GLY A N 1
ATOM 2466 C CA . GLY A 1 316 ? 6.300 -21.632 -8.199 1.00 96.81 316 GLY A CA 1
ATOM 2467 C C . GLY A 1 316 ? 7.262 -22.398 -9.110 1.00 96.81 316 GLY A C 1
ATOM 2468 O O . GLY A 1 316 ? 7.913 -21.782 -9.953 1.00 96.81 316 GLY A O 1
ATOM 2469 N N . GLU A 1 317 ? 7.295 -23.727 -9.000 1.00 97.06 317 GLU A N 1
ATOM 2470 C CA . GLU A 1 317 ? 8.106 -24.610 -9.854 1.00 97.06 317 GLU A CA 1
ATOM 2471 C C . GLU A 1 317 ? 7.782 -24.417 -11.340 1.00 97.06 317 GLU A C 1
ATOM 2473 O O . GLU A 1 317 ? 8.677 -24.145 -12.139 1.00 97.06 317 GLU A O 1
ATOM 2478 N N . LEU A 1 318 ? 6.495 -24.464 -11.708 1.00 96.94 318 LEU A N 1
ATOM 2479 C CA . LEU A 1 318 ? 6.046 -24.274 -13.092 1.00 96.94 318 LEU A CA 1
ATOM 2480 C C . LEU A 1 318 ? 6.426 -22.890 -13.630 1.00 96.94 318 LEU A C 1
ATOM 2482 O O . LEU A 1 318 ? 6.843 -22.749 -14.780 1.00 96.94 318 LEU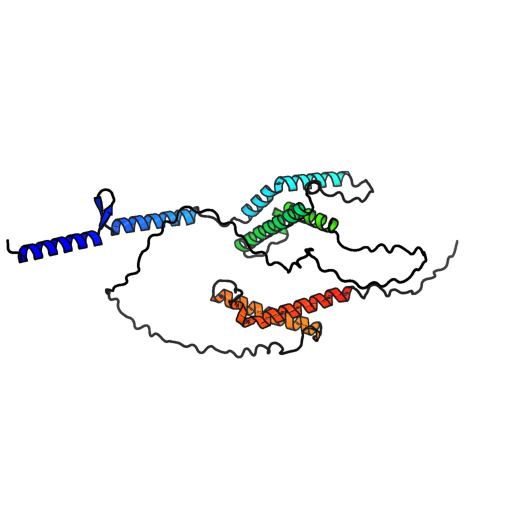 A O 1
ATOM 2486 N N . LYS A 1 319 ? 6.285 -21.841 -12.809 1.00 97.38 319 LYS A N 1
ATOM 2487 C CA . LYS A 1 319 ? 6.656 -20.475 -13.197 1.00 97.38 319 LYS A CA 1
ATOM 2488 C C . LYS A 1 319 ? 8.160 -20.365 -13.462 1.00 97.38 319 LYS A C 1
ATOM 2490 O O . LYS A 1 319 ? 8.534 -19.739 -14.453 1.00 97.38 319 LYS A O 1
ATOM 2495 N N . ASN A 1 320 ? 8.986 -20.952 -12.599 1.00 97.31 320 ASN A N 1
ATOM 2496 C CA . ASN A 1 320 ? 10.441 -20.932 -12.736 1.00 97.31 320 ASN A CA 1
ATOM 2497 C C . ASN A 1 320 ? 10.901 -21.742 -13.952 1.00 97.31 320 ASN A C 1
ATOM 2499 O O . ASN A 1 320 ? 11.756 -21.275 -14.698 1.00 97.31 320 ASN A O 1
ATOM 2503 N N . GLU A 1 321 ? 10.294 -22.901 -14.201 1.00 97.12 321 GLU A N 1
ATOM 2504 C CA . GLU A 1 321 ? 10.635 -23.749 -15.345 1.00 97.12 321 GLU A CA 1
ATOM 2505 C C . GLU A 1 321 ? 10.287 -23.078 -16.683 1.00 97.12 321 GLU A C 1
ATOM 2507 O O . GLU A 1 321 ? 11.116 -23.045 -17.591 1.00 97.12 321 GLU A O 1
ATOM 2512 N N . ILE A 1 322 ? 9.111 -22.445 -16.792 1.00 96.50 322 ILE A N 1
ATOM 2513 C CA . ILE A 1 322 ? 8.750 -21.645 -17.977 1.00 96.50 322 ILE A CA 1
ATOM 2514 C C . ILE A 1 322 ? 9.744 -20.495 -18.175 1.00 96.50 322 ILE A C 1
ATOM 2516 O O . ILE A 1 322 ? 10.193 -20.257 -19.296 1.00 96.50 322 ILE A O 1
ATOM 2520 N N . LEU A 1 323 ? 10.102 -19.790 -17.094 1.00 95.88 323 LEU A N 1
ATOM 2521 C CA . LEU A 1 323 ? 11.056 -18.684 -17.158 1.00 95.88 323 LEU A CA 1
ATOM 2522 C C . LEU A 1 323 ? 12.423 -19.169 -17.661 1.00 95.88 323 LEU A C 1
ATOM 2524 O O . LEU A 1 323 ? 12.956 -18.593 -18.606 1.00 95.88 323 LEU A O 1
ATOM 2528 N N . ARG A 1 324 ? 12.932 -20.275 -17.109 1.00 95.81 324 ARG A N 1
ATOM 2529 C CA . ARG A 1 324 ? 14.202 -20.905 -17.494 1.00 95.81 324 ARG A CA 1
ATOM 2530 C C . ARG A 1 324 ? 14.234 -21.302 -18.973 1.00 95.81 324 ARG A C 1
ATOM 2532 O O . ARG A 1 324 ? 15.228 -21.059 -19.656 1.00 95.81 324 ARG A O 1
ATOM 2539 N N . ARG A 1 325 ? 13.147 -21.886 -19.491 1.00 95.38 325 ARG A N 1
ATOM 2540 C CA . ARG A 1 325 ? 13.036 -22.261 -20.913 1.00 95.38 325 ARG A CA 1
ATOM 2541 C C . ARG A 1 325 ? 12.960 -21.041 -21.827 1.00 95.38 325 ARG A C 1
ATOM 2543 O O . ARG A 1 325 ? 13.586 -21.034 -22.886 1.00 95.38 325 ARG A O 1
ATOM 2550 N N . SER A 1 326 ? 12.249 -19.997 -21.402 1.00 92.81 326 SER A N 1
ATOM 2551 C CA . SER A 1 326 ? 12.153 -18.751 -22.168 1.00 92.81 326 SER A CA 1
ATOM 2552 C C . SER A 1 326 ? 13.484 -17.999 -22.246 1.00 92.81 326 SER A C 1
ATOM 2554 O O . SER A 1 326 ? 13.820 -17.480 -23.304 1.00 92.81 326 SER A O 1
ATOM 2556 N N . SER A 1 327 ? 14.283 -18.002 -21.173 1.00 90.06 327 SER A N 1
ATOM 2557 C CA . SER A 1 327 ? 15.608 -17.375 -21.176 1.00 90.06 327 SER A CA 1
ATOM 2558 C C . SER A 1 327 ? 16.636 -18.168 -21.987 1.00 90.06 327 SER A C 1
ATOM 2560 O O . SER A 1 327 ? 17.494 -17.567 -22.618 1.00 90.06 327 SER A O 1
ATOM 2562 N N . GLY A 1 328 ? 16.547 -19.505 -21.999 1.00 83.94 328 GLY A N 1
ATOM 2563 C CA . GLY A 1 328 ? 17.470 -20.363 -22.754 1.00 83.94 328 GLY A CA 1
ATOM 2564 C C . GLY A 1 328 ? 17.209 -20.403 -24.264 1.00 83.94 328 GLY A C 1
ATOM 2565 O O . GLY A 1 328 ? 18.145 -20.562 -25.040 1.00 83.94 328 GLY A O 1
ATOM 2566 N N . SER A 1 329 ? 15.959 -20.215 -24.699 1.00 74.38 329 SER A N 1
ATOM 2567 C CA . SER A 1 329 ? 15.595 -20.289 -26.126 1.00 74.38 329 SER A CA 1
ATOM 2568 C C . SER A 1 329 ? 16.093 -19.090 -26.948 1.00 74.38 329 SER A C 1
ATOM 2570 O O . SER A 1 329 ? 16.225 -19.202 -28.161 1.00 74.38 329 SER A O 1
ATOM 2572 N N . ASN A 1 330 ? 16.426 -17.966 -26.303 1.00 61.72 330 ASN A N 1
ATOM 2573 C CA . ASN A 1 330 ? 16.949 -16.774 -26.982 1.00 61.72 330 ASN A CA 1
ATOM 2574 C C . ASN A 1 330 ? 18.452 -16.836 -27.300 1.00 61.72 330 ASN A C 1
ATOM 2576 O O . ASN A 1 330 ? 18.940 -15.969 -28.015 1.00 61.72 330 ASN A O 1
ATOM 2580 N N . ALA A 1 331 ? 19.192 -17.825 -26.790 1.00 60.94 331 ALA A N 1
ATOM 2581 C CA . ALA A 1 331 ? 20.645 -17.896 -26.971 1.00 60.94 331 ALA A CA 1
ATOM 2582 C C . ALA A 1 331 ? 21.089 -18.740 -28.183 1.00 60.94 331 ALA A C 1
ATOM 2584 O O . ALA A 1 331 ? 22.275 -18.769 -28.486 1.00 60.94 331 ALA A O 1
ATOM 2585 N N . HIS A 1 332 ? 20.172 -19.435 -28.871 1.00 53.72 332 HIS A N 1
ATOM 2586 C CA . HIS A 1 332 ? 20.535 -20.444 -29.879 1.00 53.72 332 HIS A CA 1
ATOM 2587 C C . HIS A 1 332 ? 20.083 -20.137 -31.320 1.00 53.72 332 HIS A C 1
ATOM 2589 O O . HIS A 1 332 ? 20.213 -21.007 -32.179 1.00 53.72 332 HIS A O 1
ATOM 2595 N N . HIS A 1 333 ? 19.574 -18.929 -31.605 1.00 50.75 333 HIS A N 1
ATOM 2596 C CA . HIS A 1 333 ? 19.073 -18.549 -32.940 1.00 50.75 333 HIS A CA 1
ATOM 2597 C C . HIS A 1 333 ? 19.899 -17.465 -33.668 1.00 50.75 333 HIS A C 1
ATOM 2599 O O . HIS A 1 333 ? 19.476 -16.998 -34.716 1.00 50.75 333 HIS A O 1
ATOM 2605 N N . ASP A 1 334 ? 21.080 -17.085 -33.170 1.00 51.44 334 ASP A N 1
ATOM 2606 C CA . ASP A 1 334 ? 21.885 -15.983 -33.745 1.00 51.44 334 ASP A CA 1
ATOM 2607 C C . ASP A 1 334 ? 23.223 -16.444 -34.360 1.00 51.44 334 ASP A C 1
ATOM 2609 O O . ASP A 1 334 ? 24.258 -15.811 -34.192 1.00 51.44 334 ASP A O 1
ATOM 2613 N N . GLY A 1 335 ? 23.250 -17.607 -35.021 1.00 56.59 335 GLY A N 1
ATOM 2614 C CA . GLY A 1 335 ? 24.521 -18.183 -35.491 1.00 56.59 335 GLY A CA 1
ATOM 2615 C C . GLY A 1 335 ? 24.463 -19.050 -36.742 1.00 56.59 335 GLY A C 1
ATOM 2616 O O . GLY A 1 335 ? 25.367 -19.850 -36.963 1.00 56.59 335 GLY A O 1
ATOM 2617 N N . SER A 1 336 ? 23.411 -18.956 -37.554 1.00 52.81 336 SER A N 1
ATOM 2618 C CA . SER A 1 336 ? 23.315 -19.747 -38.791 1.00 52.81 336 SER A CA 1
ATOM 2619 C C . SER A 1 336 ? 22.702 -18.943 -39.933 1.00 52.81 336 SER A C 1
ATOM 2621 O O . SER A 1 336 ? 21.738 -19.378 -40.551 1.00 52.81 336 SER A O 1
ATOM 2623 N N . ASP A 1 337 ? 23.271 -17.768 -40.210 1.00 54.00 337 ASP A N 1
ATOM 2624 C CA . ASP A 1 337 ? 23.213 -17.164 -41.546 1.00 54.00 337 ASP A CA 1
ATOM 2625 C C . ASP A 1 337 ? 24.594 -17.329 -42.196 1.00 54.00 337 ASP A C 1
ATOM 2627 O O . ASP A 1 337 ? 25.399 -16.405 -42.316 1.00 54.00 337 ASP A O 1
ATOM 2631 N N . GLU A 1 338 ? 24.917 -18.587 -42.503 1.00 54.84 338 GLU A N 1
ATOM 2632 C CA . GLU A 1 338 ? 26.049 -18.928 -43.348 1.00 54.84 338 GLU A CA 1
ATOM 2633 C C . GLU A 1 338 ? 25.595 -18.821 -44.809 1.00 54.84 338 GLU A C 1
ATOM 2635 O O . GLU A 1 338 ? 24.784 -19.607 -45.295 1.00 54.84 338 GLU A O 1
ATOM 2640 N N . GLY A 1 339 ? 26.139 -17.823 -45.503 1.00 56.78 339 GLY A N 1
ATOM 2641 C CA . GLY A 1 339 ? 26.532 -17.916 -46.904 1.00 56.78 339 GLY A CA 1
ATOM 2642 C C . GLY A 1 339 ? 25.520 -18.506 -47.888 1.00 56.78 339 GLY A C 1
ATOM 2643 O O . GLY A 1 339 ? 25.613 -19.668 -48.285 1.00 56.78 339 GLY A O 1
ATOM 2644 N N . SER A 1 340 ? 24.687 -17.652 -48.485 1.00 57.56 340 SER A N 1
ATOM 2645 C CA . SER A 1 340 ? 24.246 -17.928 -49.853 1.00 57.56 340 SER A CA 1
ATOM 2646 C C . SER A 1 340 ? 24.001 -16.683 -50.701 1.00 57.56 340 SER A C 1
ATOM 2648 O O . SER A 1 340 ? 22.961 -16.044 -50.629 1.00 57.56 340 SER A O 1
ATOM 2650 N N . ARG A 1 341 ? 24.958 -16.484 -51.619 1.00 50.44 341 ARG A N 1
ATOM 2651 C CA . ARG A 1 341 ? 24.769 -16.090 -53.026 1.00 50.44 341 ARG A CA 1
ATOM 2652 C C . ARG A 1 341 ? 24.370 -14.645 -53.335 1.00 50.44 341 ARG A C 1
ATOM 2654 O O . ARG A 1 341 ? 23.224 -14.243 -53.206 1.00 50.44 341 ARG A O 1
ATOM 2661 N N . GLY A 1 342 ? 25.305 -13.948 -53.981 1.00 53.66 342 GLY A N 1
ATOM 2662 C CA . GLY A 1 342 ? 24.984 -12.768 -54.779 1.00 53.66 342 GLY A CA 1
ATOM 2663 C C . GLY A 1 342 ? 26.191 -12.058 -55.379 1.00 53.66 342 GLY A C 1
ATOM 2664 O O . GLY A 1 342 ? 26.324 -10.854 -55.206 1.00 53.66 342 GLY A O 1
ATOM 2665 N N . MET A 1 343 ? 27.080 -12.778 -56.075 1.00 54.09 343 MET A N 1
ATOM 2666 C CA . MET A 1 343 ? 28.017 -12.137 -57.005 1.00 54.09 343 MET A CA 1
ATOM 2667 C C . MET A 1 343 ? 27.197 -11.475 -58.120 1.00 54.09 343 MET A C 1
ATOM 2669 O O . MET A 1 343 ? 26.716 -12.167 -59.013 1.00 54.09 343 MET A O 1
ATOM 2673 N N . SER A 1 344 ? 27.018 -10.155 -58.059 1.00 57.53 344 SER A N 1
ATOM 2674 C CA . SER A 1 344 ? 26.490 -9.372 -59.176 1.00 57.53 344 SER A CA 1
ATOM 2675 C C . SER A 1 344 ? 27.631 -8.569 -59.785 1.00 57.53 344 SER A C 1
ATOM 2677 O O . SER A 1 344 ? 28.263 -7.733 -59.144 1.00 57.53 344 SER A O 1
ATOM 2679 N N . SER A 1 345 ? 27.919 -8.929 -61.025 1.00 60.12 345 SER A N 1
ATOM 2680 C CA . SER A 1 345 ? 28.963 -8.439 -61.909 1.00 60.12 345 SER A CA 1
ATOM 2681 C C . SER A 1 345 ? 28.892 -6.938 -62.187 1.00 60.12 345 SER A C 1
ATOM 2683 O O . SER A 1 345 ? 27.830 -6.400 -62.496 1.00 60.12 345 SER A O 1
ATOM 2685 N N . ASN A 1 346 ? 30.077 -6.324 -62.183 1.00 54.28 346 ASN A N 1
ATOM 2686 C CA . ASN A 1 346 ? 30.423 -5.083 -62.872 1.00 54.28 346 ASN A CA 1
ATOM 2687 C C . ASN A 1 346 ? 29.940 -5.065 -64.332 1.00 54.28 346 ASN A C 1
ATOM 2689 O O . ASN A 1 346 ? 30.174 -6.020 -65.073 1.00 54.28 346 ASN A O 1
ATOM 2693 N N . LEU A 1 347 ? 29.412 -3.920 -64.764 1.00 49.69 347 LEU A N 1
ATOM 2694 C CA . LEU A 1 347 ? 29.369 -3.491 -66.163 1.00 49.69 347 LEU A CA 1
ATOM 2695 C C . LEU A 1 347 ? 29.527 -1.958 -66.198 1.00 49.69 347 LEU A C 1
ATOM 2697 O O . LEU A 1 347 ? 28.699 -1.269 -65.603 1.00 49.69 347 LEU A O 1
ATOM 2701 N N . PRO A 1 348 ? 30.587 -1.416 -66.826 1.00 67.19 348 PRO A N 1
ATOM 2702 C CA . PRO A 1 348 ? 30.739 0.016 -67.057 1.00 67.19 348 PRO A CA 1
ATOM 2703 C C . PRO A 1 348 ? 30.045 0.436 -68.362 1.00 67.19 348 PRO A C 1
ATOM 2705 O O . PRO A 1 348 ? 30.038 -0.321 -69.336 1.00 67.19 348 PRO A O 1
ATOM 2708 N N . GLY A 1 349 ? 29.494 1.649 -68.364 1.00 63.66 349 GLY A N 1
ATOM 2709 C CA . GLY A 1 349 ? 29.033 2.381 -69.545 1.00 63.66 349 GLY A CA 1
ATOM 2710 C C . GLY A 1 349 ? 29.774 3.700 -69.660 1.00 63.66 349 GLY A C 1
ATOM 2711 O O . GLY A 1 349 ? 30.060 4.283 -68.587 1.00 63.66 349 GLY A O 1
#

Solvent-accessible surface area (backbone atoms only — not comparable to full-atom values): 22851 Å² total; per-residue (Å²): 132,58,72,65,59,54,50,53,51,51,50,51,54,48,52,53,54,49,55,45,57,73,47,30,45,68,48,97,84,71,47,76,40,50,44,68,59,54,51,51,51,53,49,50,52,51,51,52,49,48,51,46,46,75,75,70,35,94,66,80,69,48,48,64,56,44,48,52,50,52,49,63,75,42,44,69,55,44,53,40,50,51,58,44,53,63,56,48,72,77,46,76,85,58,89,70,88,69,82,77,75,55,65,66,53,71,80,50,51,73,68,55,43,53,52,50,44,50,52,54,52,49,53,52,50,50,39,55,45,35,35,30,71,76,67,74,44,82,86,47,78,72,66,48,53,84,46,42,65,60,52,52,50,47,50,50,46,50,49,54,53,60,76,68,42,99,68,72,82,81,75,73,76,76,77,82,79,89,82,87,86,91,83,84,91,84,89,81,92,81,92,83,92,79,86,89,82,92,79,84,82,84,69,92,77,85,77,78,86,82,76,85,75,78,90,76,84,85,86,82,91,76,91,76,81,89,77,86,81,84,88,81,89,81,92,73,86,79,72,87,76,76,80,73,82,65,83,68,74,77,78,74,68,82,69,75,61,77,69,73,75,87,76,76,57,66,88,79,50,52,76,64,55,42,53,51,51,42,55,48,45,52,51,54,51,49,54,49,47,54,56,43,24,75,73,69,77,48,77,75,50,80,72,68,41,56,88,46,44,67,57,57,51,51,42,50,50,35,53,52,51,52,49,54,52,59,63,56,64,72,74,76,78,88,82,78,86,75,86,80,87,78,93,76,80,89,81,89,132

Radius of gyration: 38.6 Å; Cα contacts (8 Å, |Δi|>4): 113; chains: 1; bounding box: 102×61×147 Å

pLDDT: mean 76.94, std 24.54, range [29.34, 97.81]

Sequence (349 aa):
MDPDDLLFQAAAQTIDALSFSQTHVIDRDFRAHSRATIDSVRSLQREQRNRVDDTYGPRNPTVDTVAAQLLASYRGEIGLLELSHEGEESRSLSPSGVVTTPLVMAGMTHSKCLLFKREMKQRIHEWERAFREERGVAVTAHEKGALRQVYELYKTAKNRLRDNSPHSGSEQNPSHTLGFQQRQQGATLYGGCQVEGDAEGEAPGSMGWNSSTVSHYGHIDDHSVSTGMPGSSMAHTSTPRQSQAADEPIETADVSSPTAGKGIPASHMSNEELAVEKRNLKRVLHKFESKFEQRHGYAPTKNDRRSLAREYTRYGELKNEILRRSSGSNAHHDGSDEGSRGMSSNLPG